Protein AF-A0A7S3Q042-F1 (afdb_monomer)

Sequence (335 aa):
GLPFLLYTTSRRGGSKNAAKKKKPKADNWFETLSVAQLKDLCKAAKVRRSGSKPMLCRQLLSDNYIRSFGHCNQNQIKHELKEKMLVQSGNKYTQVLRLVQNEKGTGQAKRAATETIIDDETGEEVQVLKKRKIIPKPETMYARIEKKIKSVSQYKYQTNYGSKQHAPDVFDMLKKLLNEFCIENKMLETDPMLAFRVAKAGFSALYYNWQFMERPGYAGDYAPFTLRRLEIVLKAVRHVLSQEDIEEMVAVLENVNVCMGDYCVNMSYPIVMQGNASWQYEGFDHKAEKINIIHSAIRVIMPSYDEKKRDTNPKRKHLNCDMRGLAAMNGIPYP

Mean predicted aligned error: 13.72 Å

Solvent-accessible surface area (backbone atoms only — not comparable to full-atom values): 19973 Å² total; per-residue (Å²): 132,87,84,86,84,81,83,79,79,80,79,80,81,76,80,76,78,75,75,77,76,78,75,79,79,71,92,35,54,63,76,76,51,54,66,67,58,47,34,50,45,22,54,30,66,74,46,81,68,73,75,55,67,71,51,44,47,51,60,45,54,70,36,72,75,58,34,53,61,35,73,54,56,69,65,61,54,39,49,55,25,52,76,70,48,30,49,66,70,77,53,68,64,62,41,51,45,34,55,39,8,56,74,62,72,27,86,82,45,60,64,40,64,62,40,78,42,70,37,90,88,76,70,45,81,42,79,40,75,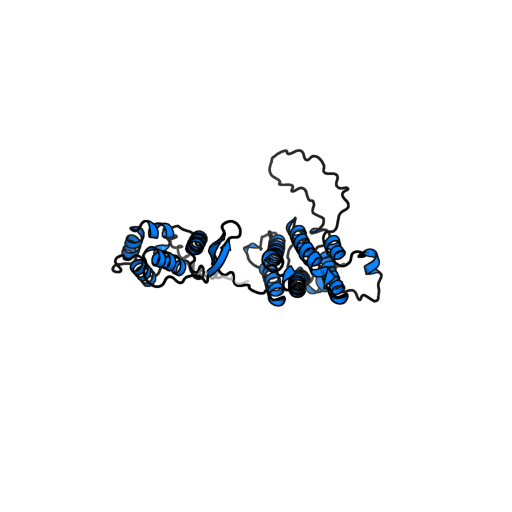56,73,78,83,73,79,81,49,36,68,59,40,20,53,52,48,39,53,51,38,64,44,43,81,39,68,89,24,54,46,102,85,50,58,57,65,52,42,30,54,42,29,48,48,51,35,50,48,48,41,53,55,28,57,74,62,44,23,54,78,76,40,30,68,58,32,48,47,31,51,50,28,40,51,44,24,49,47,82,42,44,90,51,45,86,51,57,45,64,20,48,70,32,47,61,56,26,45,55,54,47,35,55,54,42,57,66,31,45,89,76,55,49,74,65,58,46,52,53,50,43,52,43,49,51,47,38,47,64,72,37,43,72,50,33,74,64,62,83,62,79,81,80,71,91,63,101,66,95,70,86,76,80,82,74,76,82,79,63,75,82,73,54,62,64,57,55,41,41,32,61,69,37,72,85,70,46,72,80,66,56,78,71,39,84,85,61,71,70,84,63,73,44,66,64,56,59,26,58,76,66,72,46,89,74,135

pLDDT: mean 79.51, std 19.51, range [34.41, 98.0]

Foldseek 3Di:
DDDDDDDDDPPPPDPPPDDPPPDPDDPWPLLVDDLVLLLLLCQLLVHDSDDDSVVSVVRQCVDPVSVVLRPDDLVVLLVVCQVVQADSDDDSSLSSSLVSCVVSVHDDNHGADWDWDQDPVPRDTDTHHPDPLPQDALVNLLVVLLVLLLCCPPPQQDDPVGGDCSLLVSLQVLQVCLCVHVNPSVCLPVPLPRSLSNNLSNLLSCLVSLLSNGCLLPNECSNLSSLVSLLVSLLSNLVVDDPVSLVSSLLSLVSVPVSNDCRHQVPPDPPPPPDPDDDDDDDDDPPPDSPRSSVVSSCSNVVPDDPVVVVPDPVPPRPPPPVVVSCVVVVHDDD

Nearest PDB structures (foldseek):
  8e12-assembly1_C  TM=4.349E-01  e=6.797E+00  synthetic construct
  6gkf-assembly2_C  TM=2.582E-01  e=3.644E+00  Homo sapiens

Organism: NCBI:txid122233

Structure (mmCIF, N/CA/C/O backbone):
data_AF-A0A7S3Q042-F1
#
_entry.id   AF-A0A7S3Q042-F1
#
loop_
_atom_site.group_PDB
_atom_site.id
_atom_site.type_symbol
_atom_site.label_atom_id
_atom_site.label_alt_id
_atom_site.label_comp_id
_atom_site.label_asym_id
_atom_site.label_entity_id
_atom_site.label_seq_id
_atom_site.pdbx_PDB_ins_code
_atom_site.Cartn_x
_atom_site.Cartn_y
_atom_site.Cartn_z
_atom_site.occupancy
_atom_site.B_iso_or_equiv
_atom_site.auth_seq_id
_atom_site.auth_comp_id
_atom_site.auth_asym_id
_atom_site.auth_atom_id
_atom_site.pdbx_PDB_model_num
ATOM 1 N N . GLY A 1 1 ? 68.404 5.310 45.363 1.00 38.00 1 GLY A N 1
ATOM 2 C CA . GLY A 1 1 ? 67.777 4.173 44.662 1.00 38.00 1 GLY A CA 1
ATOM 3 C C . GLY A 1 1 ? 66.275 4.331 44.749 1.00 38.00 1 GLY A C 1
ATOM 4 O O . GLY A 1 1 ? 65.804 4.669 45.820 1.00 38.00 1 GLY A O 1
ATOM 5 N N . LEU A 1 2 ? 65.605 4.200 43.603 1.00 40.88 2 LEU A N 1
ATOM 6 C CA . LEU A 1 2 ? 64.209 4.523 43.247 1.00 40.88 2 LEU A CA 1
ATOM 7 C C . LEU A 1 2 ? 63.119 4.454 44.349 1.00 40.88 2 LEU A C 1
ATOM 9 O O . LEU A 1 2 ? 63.084 3.483 45.103 1.00 40.88 2 LEU A O 1
ATOM 13 N N . PRO A 1 3 ? 62.169 5.417 44.382 1.00 54.25 3 PRO A N 1
ATOM 14 C CA . PRO A 1 3 ? 61.017 5.383 45.276 1.00 54.25 3 PRO A CA 1
ATOM 15 C C . PRO A 1 3 ? 59.861 4.539 44.711 1.00 54.25 3 PRO A C 1
ATOM 17 O O . PRO A 1 3 ? 59.584 4.519 43.512 1.00 54.25 3 PRO A O 1
ATOM 20 N N . PHE A 1 4 ? 59.182 3.851 45.628 1.00 46.84 4 PHE A N 1
ATOM 21 C CA . PHE A 1 4 ? 58.026 2.980 45.422 1.00 46.84 4 PHE A CA 1
ATOM 22 C C . PHE A 1 4 ? 56.795 3.772 44.936 1.00 46.84 4 PHE A C 1
ATOM 24 O O . PHE A 1 4 ? 56.265 4.621 45.653 1.00 46.84 4 PHE A O 1
ATOM 31 N N . LEU A 1 5 ? 56.313 3.468 43.729 1.00 51.53 5 LEU A N 1
ATOM 32 C CA . LEU A 1 5 ? 55.065 3.990 43.162 1.00 51.53 5 LEU A CA 1
ATOM 33 C C . LEU A 1 5 ? 53.882 3.132 43.643 1.00 51.53 5 LEU A C 1
ATOM 35 O O . LEU A 1 5 ? 53.637 2.038 43.136 1.00 51.53 5 LEU A O 1
ATOM 39 N N . LEU A 1 6 ? 53.145 3.634 44.636 1.00 45.12 6 LEU A N 1
ATOM 40 C CA . LEU A 1 6 ? 51.887 3.048 45.102 1.00 45.12 6 LEU A CA 1
ATOM 41 C C . LEU A 1 6 ? 50.756 3.384 44.117 1.00 45.12 6 LEU A C 1
ATOM 43 O O . LEU A 1 6 ? 50.252 4.505 44.080 1.00 45.12 6 LEU A O 1
ATOM 47 N N . TYR A 1 7 ? 50.340 2.392 43.330 1.00 42.09 7 TYR A N 1
ATOM 48 C CA . TYR A 1 7 ? 49.131 2.452 42.510 1.00 42.09 7 TYR A CA 1
ATOM 49 C C . TYR A 1 7 ? 47.883 2.397 43.402 1.00 42.09 7 TYR A C 1
ATOM 51 O O . TYR A 1 7 ? 47.519 1.346 43.932 1.00 42.09 7 TYR A O 1
ATOM 59 N N . THR A 1 8 ? 47.185 3.523 43.539 1.00 44.28 8 THR A N 1
ATOM 60 C CA . THR A 1 8 ? 45.846 3.569 44.131 1.00 44.28 8 THR A CA 1
ATOM 61 C C . THR A 1 8 ? 44.816 3.169 43.072 1.00 44.28 8 THR A C 1
ATOM 63 O O . THR A 1 8 ? 44.522 3.893 42.122 1.00 44.28 8 THR A O 1
ATOM 66 N N . THR A 1 9 ? 44.251 1.969 43.205 1.00 45.00 9 THR A N 1
ATOM 67 C CA . THR A 1 9 ? 43.144 1.520 42.353 1.00 45.00 9 THR A CA 1
ATOM 68 C C . THR A 1 9 ? 41.843 2.173 42.823 1.00 45.00 9 THR A C 1
ATOM 70 O O . THR A 1 9 ? 41.191 1.744 43.774 1.00 45.00 9 THR A O 1
ATOM 73 N N . SER A 1 10 ? 41.462 3.255 42.144 1.00 46.91 10 SER A N 1
ATOM 74 C CA . SER A 1 10 ? 40.163 3.912 42.298 1.00 46.91 10 SER A CA 1
ATOM 75 C C . SER A 1 10 ? 39.031 2.942 41.926 1.00 46.91 10 SER A C 1
ATOM 77 O O . SER A 1 10 ? 38.783 2.650 40.753 1.00 46.91 10 SER A O 1
ATOM 79 N N . ARG A 1 11 ? 38.339 2.414 42.945 1.00 44.56 11 ARG A N 1
ATOM 80 C CA . ARG A 1 11 ? 37.092 1.650 42.803 1.00 44.56 11 ARG A CA 1
ATOM 81 C C . ARG A 1 11 ? 35.993 2.578 42.276 1.00 44.56 11 ARG A C 1
ATOM 83 O O . ARG A 1 11 ? 35.289 3.222 43.049 1.00 44.56 11 ARG A O 1
ATOM 90 N N . ARG A 1 12 ? 35.800 2.611 40.953 1.00 48.06 12 ARG A N 1
ATOM 91 C CA . ARG A 1 12 ? 34.576 3.145 40.337 1.00 48.06 12 ARG A CA 1
ATOM 92 C C . ARG A 1 12 ? 33.387 2.289 40.779 1.00 48.06 12 ARG A C 1
ATOM 94 O O . ARG A 1 12 ? 33.178 1.187 40.275 1.00 48.06 12 ARG A O 1
ATOM 101 N N . GLY A 1 13 ? 32.618 2.802 41.736 1.00 44.69 13 GLY A N 1
ATOM 102 C CA . GLY A 1 13 ? 31.323 2.260 42.129 1.00 44.69 13 GLY A CA 1
ATOM 103 C C . GLY A 1 13 ? 30.346 2.322 40.959 1.00 44.69 13 GLY A C 1
ATOM 104 O O . GLY A 1 13 ? 29.725 3.350 40.705 1.00 44.69 13 GLY A O 1
ATOM 105 N N . GLY A 1 14 ? 30.219 1.216 40.227 1.00 43.97 14 GLY A N 1
ATOM 106 C CA . GLY A 1 14 ? 29.163 1.028 39.244 1.00 43.97 14 GLY A CA 1
ATOM 107 C C . GLY A 1 14 ? 27.815 0.954 39.953 1.00 43.97 14 GLY A C 1
ATOM 108 O O . GLY A 1 14 ? 27.477 -0.074 40.540 1.00 43.97 14 GLY A O 1
ATOM 109 N N . SER A 1 15 ? 27.049 2.045 39.897 1.00 50.66 15 SER A N 1
ATOM 110 C CA . SER A 1 15 ? 25.627 2.055 40.242 1.00 50.66 15 SER A CA 1
ATOM 111 C C . SER A 1 15 ? 24.907 1.024 39.370 1.00 50.66 15 SER A C 1
ATOM 113 O O . SER A 1 15 ? 24.680 1.225 38.175 1.00 50.66 15 SER A O 1
ATOM 115 N N . LYS A 1 16 ? 24.597 -0.134 39.960 1.00 53.06 16 LYS A N 1
ATOM 116 C CA . LYS A 1 16 ? 23.738 -1.148 39.352 1.00 53.06 16 LYS A CA 1
ATOM 117 C C . LYS A 1 16 ? 22.324 -0.577 39.328 1.00 53.06 16 LYS A C 1
ATOM 119 O O . LYS A 1 16 ? 21.594 -0.681 40.310 1.00 53.06 16 LYS A O 1
ATOM 124 N N . ASN A 1 17 ? 21.939 0.024 38.204 1.00 56.59 17 ASN A N 1
ATOM 125 C CA . ASN A 1 17 ? 20.548 0.358 37.924 1.00 56.59 17 ASN A CA 1
ATOM 126 C C . ASN A 1 17 ? 19.717 -0.926 38.040 1.00 56.59 17 ASN A C 1
ATOM 128 O O . ASN A 1 17 ? 19.780 -1.797 37.172 1.00 56.59 17 ASN A O 1
ATOM 132 N N . ALA A 1 18 ? 18.974 -1.060 39.139 1.00 63.56 18 ALA A N 1
ATOM 133 C CA . ALA A 1 18 ? 18.063 -2.168 39.356 1.00 63.56 18 ALA A CA 1
ATOM 134 C C . ALA A 1 18 ? 17.069 -2.203 38.189 1.00 63.56 18 ALA A C 1
ATOM 136 O O . ALA A 1 18 ? 16.243 -1.300 38.028 1.00 63.56 18 ALA A O 1
ATOM 137 N N . ALA A 1 19 ? 17.183 -3.229 37.344 1.00 64.88 19 ALA A N 1
ATOM 138 C CA . ALA A 1 19 ? 16.274 -3.444 36.233 1.00 64.88 19 ALA A CA 1
ATOM 139 C C . ALA A 1 19 ? 14.846 -3.489 36.788 1.00 64.88 19 ALA A C 1
ATOM 141 O O . ALA A 1 19 ? 14.493 -4.392 37.550 1.00 64.88 19 ALA A O 1
ATOM 142 N N . LYS A 1 20 ? 14.027 -2.485 36.447 1.00 71.31 20 LYS A N 1
ATOM 143 C CA . LYS A 1 20 ? 12.618 -2.443 36.850 1.00 71.31 20 LYS A CA 1
ATOM 144 C C . LYS A 1 20 ? 11.968 -3.745 36.386 1.00 71.31 20 LYS A C 1
ATOM 146 O O . LYS A 1 20 ? 11.870 -3.985 35.182 1.00 71.31 20 LYS A O 1
ATOM 151 N N . LYS A 1 21 ? 11.546 -4.586 37.340 1.00 73.06 21 LYS A N 1
ATOM 152 C CA . LYS A 1 21 ? 10.812 -5.827 37.063 1.00 73.06 21 LYS A CA 1
ATOM 153 C C . LYS A 1 21 ? 9.648 -5.485 36.131 1.00 73.06 21 LYS A C 1
ATOM 155 O O . LYS A 1 21 ? 8.804 -4.653 36.475 1.00 73.06 21 LYS A O 1
ATOM 160 N N . LYS A 1 22 ? 9.637 -6.073 34.929 1.00 72.88 22 LYS A N 1
ATOM 161 C CA . LYS A 1 22 ? 8.534 -5.905 33.977 1.00 72.88 22 LYS A CA 1
ATOM 162 C C . LYS A 1 22 ? 7.260 -6.366 34.677 1.00 72.88 22 LYS A C 1
ATOM 164 O O . LYS A 1 22 ? 7.210 -7.486 35.178 1.00 72.88 22 LYS A O 1
ATOM 169 N N . LYS A 1 23 ? 6.258 -5.485 34.753 1.00 72.94 23 LYS A N 1
ATOM 170 C CA . LYS A 1 23 ? 4.949 -5.854 35.296 1.00 72.94 23 LYS A CA 1
ATOM 171 C C . LYS A 1 23 ? 4.400 -7.036 34.484 1.00 72.94 23 LYS A C 1
ATOM 173 O O . LYS A 1 23 ? 4.599 -7.043 33.264 1.00 72.94 23 LYS A O 1
ATOM 178 N N . PRO A 1 24 ? 3.743 -8.012 35.133 1.00 71.88 24 PRO A N 1
ATOM 179 C CA . PRO A 1 24 ? 3.092 -9.103 34.424 1.00 71.88 24 PRO A CA 1
ATOM 180 C C . PRO A 1 24 ? 2.133 -8.532 33.376 1.00 71.88 24 PRO A C 1
ATOM 182 O O . PRO A 1 24 ? 1.523 -7.475 33.571 1.00 71.88 24 PRO A O 1
ATOM 185 N N . LYS A 1 25 ? 2.071 -9.198 32.222 1.00 73.12 25 LYS A N 1
ATOM 186 C CA . LYS A 1 25 ? 1.154 -8.830 31.146 1.00 73.12 25 LYS A CA 1
ATOM 187 C C . LYS A 1 25 ? -0.262 -9.051 31.675 1.00 73.12 25 LYS A C 1
ATOM 189 O O . LYS A 1 25 ? -0.526 -10.109 32.224 1.00 73.12 25 LYS A O 1
ATOM 194 N N . ALA A 1 26 ? -1.128 -8.050 31.552 1.00 74.81 26 ALA A N 1
ATOM 195 C CA . ALA A 1 26 ? -2.515 -8.188 31.977 1.00 74.81 26 ALA A CA 1
ATOM 196 C C . ALA A 1 26 ? -3.176 -9.365 31.243 1.00 74.81 26 ALA A C 1
ATOM 198 O O . ALA A 1 26 ? -3.069 -9.449 30.015 1.00 74.81 26 ALA A O 1
ATOM 199 N N . ASP A 1 27 ? -3.877 -10.225 31.982 1.00 81.31 27 ASP A N 1
ATOM 200 C CA . ASP A 1 27 ? -4.569 -11.401 31.432 1.00 81.31 27 ASP A CA 1
ATOM 201 C C . ASP A 1 27 ? -5.760 -11.005 30.546 1.00 81.31 27 ASP A C 1
ATOM 203 O O . ASP A 1 27 ? -6.219 -11.765 29.691 1.00 81.31 27 ASP A O 1
ATOM 207 N N . ASN A 1 28 ? -6.245 -9.775 30.717 1.00 89.50 28 ASN A N 1
ATOM 208 C CA . ASN A 1 28 ? -7.403 -9.237 30.029 1.00 89.50 28 ASN A CA 1
ATOM 209 C C . ASN A 1 28 ? -7.171 -7.780 29.610 1.00 89.50 28 ASN A C 1
ATOM 211 O O . ASN A 1 28 ? -6.701 -6.941 30.383 1.00 89.50 28 ASN A O 1
ATOM 215 N N . TRP A 1 29 ? -7.567 -7.447 28.380 1.00 94.19 29 TRP A N 1
ATOM 216 C CA . TRP A 1 29 ? -7.401 -6.105 27.831 1.00 94.19 29 TRP A CA 1
ATOM 217 C C . TRP A 1 29 ? -8.109 -5.011 28.651 1.00 94.19 29 TRP A C 1
ATOM 219 O O . TRP A 1 29 ? -7.576 -3.902 28.736 1.00 94.19 29 TRP A O 1
ATOM 229 N N . PHE A 1 30 ? -9.240 -5.292 29.313 1.00 95.50 30 PHE A N 1
ATOM 230 C CA . PHE A 1 30 ? -9.929 -4.281 30.133 1.00 95.50 30 PHE A CA 1
ATOM 231 C C . PHE A 1 30 ? -9.052 -3.728 31.269 1.00 95.50 30 PHE A C 1
ATOM 233 O O . PHE A 1 30 ? -9.168 -2.557 31.628 1.00 95.50 30 PHE A O 1
ATOM 240 N N . GLU A 1 31 ? -8.103 -4.507 31.791 1.00 94.81 31 GLU A N 1
ATOM 241 C CA . GLU A 1 31 ? -7.191 -4.045 32.844 1.00 94.81 31 GLU A CA 1
ATOM 242 C C . GLU A 1 31 ? -6.205 -2.977 32.360 1.00 94.81 31 GLU A C 1
ATOM 244 O O . GLU A 1 31 ? -5.664 -2.214 33.165 1.00 94.81 31 GLU A O 1
ATOM 249 N N . THR A 1 32 ? -6.005 -2.873 31.045 1.00 94.19 32 THR A N 1
ATOM 250 C CA . THR A 1 32 ? -5.153 -1.848 30.429 1.00 94.19 32 THR A CA 1
ATOM 251 C C . THR A 1 32 ? -5.855 -0.494 30.295 1.00 94.19 32 THR A C 1
ATOM 253 O O . THR A 1 32 ? -5.187 0.521 30.111 1.00 94.19 32 THR A O 1
ATOM 256 N N . LEU A 1 33 ? -7.185 -0.450 30.433 1.00 96.25 33 LEU A N 1
ATOM 257 C CA . LEU A 1 33 ? -7.982 0.766 30.272 1.00 96.25 33 LEU A CA 1
ATOM 258 C C . LEU A 1 33 ? -7.907 1.689 31.494 1.00 96.25 33 LEU A C 1
ATOM 260 O O . LEU A 1 33 ? -7.636 1.261 32.622 1.00 96.25 33 LEU A O 1
ATOM 264 N N . SER A 1 34 ? -8.174 2.978 31.282 1.00 97.19 34 SER A N 1
ATOM 265 C CA . SER A 1 34 ? -8.360 3.933 32.377 1.00 97.19 34 SER A CA 1
ATOM 266 C C . SER A 1 34 ? -9.715 3.725 33.070 1.00 97.19 34 SER A C 1
ATOM 268 O O . SER A 1 34 ? -10.646 3.155 32.502 1.00 97.19 34 SER A O 1
ATOM 270 N N . VAL A 1 35 ? -9.860 4.213 34.307 1.00 97.50 35 VAL A N 1
ATOM 271 C CA . VAL A 1 35 ? -11.140 4.129 35.042 1.00 97.50 35 VAL A CA 1
ATOM 272 C C . VAL A 1 35 ? -12.262 4.865 3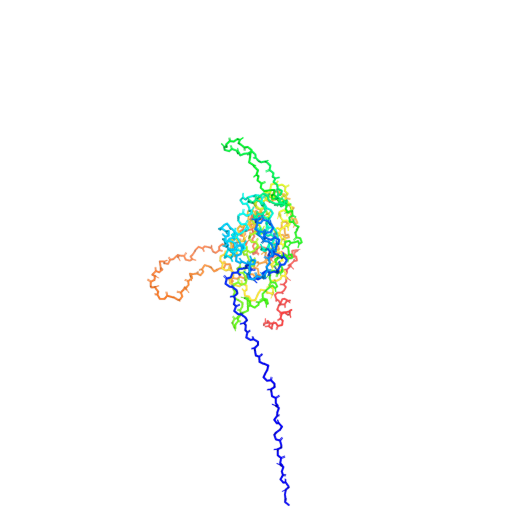4.300 1.00 97.50 35 VAL A C 1
ATOM 274 O O . VAL A 1 35 ? -13.393 4.389 34.290 1.00 97.50 35 VAL A O 1
ATOM 277 N N . ALA A 1 36 ? -11.953 5.989 33.645 1.00 97.56 36 ALA A N 1
ATOM 278 C CA . ALA A 1 36 ? -12.916 6.727 32.829 1.00 97.56 36 ALA A CA 1
ATOM 279 C C . ALA A 1 36 ? -13.424 5.877 31.650 1.00 97.56 36 ALA A C 1
ATOM 281 O O . ALA A 1 36 ? -14.628 5.700 31.500 1.00 97.56 36 ALA A O 1
ATOM 282 N N . GLN A 1 37 ? -12.510 5.251 30.900 1.00 97.69 37 GLN A N 1
ATOM 283 C CA . GLN A 1 37 ? -12.851 4.355 29.787 1.00 97.69 37 GLN A CA 1
ATOM 284 C C . GLN A 1 37 ? -13.693 3.154 30.236 1.00 97.69 37 GLN A C 1
ATOM 286 O O . GLN A 1 37 ? -14.639 2.763 29.556 1.00 97.69 37 GLN A O 1
ATOM 291 N N . LEU A 1 38 ? -13.377 2.572 31.397 1.00 98.00 38 LEU A N 1
ATOM 292 C CA . LEU A 1 38 ? -14.169 1.480 31.965 1.00 98.00 38 LEU A CA 1
ATOM 293 C C . LEU A 1 38 ? -15.585 1.937 32.325 1.00 98.00 38 LEU A C 1
ATOM 295 O O . LEU A 1 38 ? -16.542 1.240 32.009 1.00 98.00 38 LEU A O 1
ATOM 299 N N . LYS A 1 39 ? -15.743 3.119 32.932 1.00 97.88 39 LYS A N 1
ATOM 300 C CA . LYS A 1 39 ? -17.066 3.681 33.252 1.00 97.88 39 LYS A CA 1
ATOM 301 C C . LYS A 1 39 ? -17.893 3.978 32.001 1.00 97.88 39 LYS A C 1
ATOM 303 O O . LYS A 1 39 ? -19.106 3.765 32.029 1.00 97.88 39 LYS A O 1
ATOM 308 N N . ASP A 1 40 ? -17.259 4.441 30.929 1.00 97.12 40 ASP A N 1
ATOM 309 C CA . ASP A 1 40 ? -17.911 4.684 29.640 1.00 97.12 40 ASP A CA 1
ATOM 310 C C . ASP A 1 40 ? -18.387 3.380 28.992 1.00 97.12 40 ASP A C 1
ATOM 312 O O . ASP A 1 40 ? -19.530 3.299 28.541 1.00 97.12 40 ASP A O 1
ATOM 316 N N . LEU A 1 41 ? -17.558 2.331 29.017 1.00 96.69 41 LEU A N 1
ATOM 317 C CA . LEU A 1 41 ? -17.967 0.997 28.574 1.00 96.69 41 LEU A CA 1
ATOM 318 C C . LEU A 1 41 ? -19.096 0.447 29.441 1.00 96.69 41 LEU A C 1
ATOM 320 O O . LEU A 1 41 ? -20.077 -0.042 28.893 1.00 96.69 41 LEU A O 1
ATOM 324 N N . CYS A 1 42 ? -19.017 0.595 30.767 1.00 96.94 42 CYS A N 1
ATOM 325 C CA . CYS A 1 42 ? -20.099 0.192 31.661 1.00 96.94 42 CYS A CA 1
ATOM 326 C C . CYS A 1 42 ? -21.406 0.930 31.325 1.00 96.94 42 CYS A C 1
ATOM 328 O O . CYS A 1 42 ? -22.476 0.327 31.308 1.00 96.94 42 CYS A O 1
ATOM 330 N N . LYS A 1 43 ? -21.321 2.230 31.002 1.00 96.88 43 LYS A N 1
ATOM 331 C CA . LYS A 1 43 ? -22.467 3.038 30.559 1.00 96.88 43 LYS A CA 1
ATOM 332 C C . LYS A 1 43 ? -23.080 2.480 29.276 1.00 96.88 43 LYS A C 1
ATOM 334 O O . LYS A 1 43 ? -24.292 2.300 29.223 1.00 96.88 43 LYS A O 1
ATOM 339 N N . ALA A 1 44 ? -22.257 2.213 28.264 1.00 95.94 44 ALA A N 1
ATOM 340 C CA . ALA A 1 44 ? -22.716 1.670 26.987 1.00 95.94 44 ALA A CA 1
ATOM 341 C C . ALA A 1 44 ? -23.315 0.261 27.143 1.00 95.94 44 ALA A C 1
ATOM 343 O O . ALA A 1 44 ? -24.319 -0.075 26.521 1.00 95.94 44 ALA A O 1
ATOM 344 N N . ALA A 1 45 ? -22.739 -0.535 28.041 1.00 95.56 45 ALA A N 1
ATOM 345 C CA . ALA A 1 45 ? -23.178 -1.878 28.391 1.00 95.56 45 ALA A CA 1
ATOM 346 C C . ALA A 1 45 ? -24.472 -1.929 29.218 1.00 95.56 45 ALA A C 1
ATOM 348 O O . ALA A 1 45 ? -24.996 -3.015 29.448 1.00 95.56 45 ALA A O 1
ATOM 349 N N . LYS A 1 46 ? -24.967 -0.777 29.696 1.00 95.69 46 LYS A N 1
ATOM 350 C CA . LYS A 1 46 ? -26.053 -0.672 30.686 1.00 95.69 46 LYS A CA 1
ATOM 351 C C . LYS A 1 46 ? -25.755 -1.421 32.000 1.00 95.69 46 LYS A C 1
ATOM 353 O O . LYS A 1 46 ? -26.675 -1.882 32.667 1.00 95.69 46 LYS A O 1
ATOM 358 N N . VAL A 1 47 ? -24.485 -1.500 32.411 1.00 95.06 47 VAL A N 1
ATOM 359 C CA . VAL A 1 47 ? -24.080 -2.042 33.723 1.00 95.06 47 VAL A CA 1
ATOM 360 C C . VAL A 1 47 ? -23.712 -0.924 34.702 1.00 95.06 47 VAL A C 1
ATOM 362 O O . VAL A 1 47 ? -23.517 0.241 34.337 1.00 95.06 47 VAL A O 1
ATOM 365 N N . ARG A 1 48 ? -23.621 -1.268 35.991 1.00 95.31 48 ARG A N 1
ATOM 366 C CA . ARG A 1 48 ? -23.293 -0.321 37.065 1.00 95.31 48 ARG A CA 1
ATOM 367 C C . ARG A 1 48 ? -21.928 0.352 36.810 1.00 95.31 48 ARG A C 1
ATOM 369 O O . ARG A 1 48 ? -20.980 -0.288 36.378 1.00 95.31 48 ARG A O 1
ATOM 376 N N . ARG A 1 49 ? -21.826 1.662 37.081 1.00 95.81 49 ARG A N 1
ATOM 377 C CA . ARG A 1 49 ? -20.633 2.504 36.788 1.00 95.81 49 ARG A CA 1
ATOM 378 C C . ARG A 1 49 ? -19.828 2.912 38.029 1.00 95.81 49 ARG A C 1
ATOM 380 O O . ARG A 1 49 ? -18.987 3.810 37.969 1.00 95.81 49 ARG A O 1
ATOM 387 N N . SER A 1 50 ? -20.130 2.313 39.175 1.00 95.06 50 SER A N 1
ATOM 388 C CA . SER A 1 50 ? -19.523 2.642 40.467 1.00 95.06 50 SER A CA 1
ATOM 389 C C . SER A 1 50 ? -18.633 1.505 40.948 1.00 95.06 50 SER A C 1
ATOM 391 O O . SER A 1 50 ? -19.002 0.341 40.794 1.00 95.06 50 SER A O 1
ATOM 393 N N . GLY A 1 51 ? -17.533 1.847 41.613 1.00 95.81 51 GLY A N 1
ATOM 394 C CA . GLY A 1 51 ? -16.618 0.883 42.214 1.00 95.81 51 GLY A CA 1
ATOM 395 C C . GLY A 1 51 ? -15.161 1.172 41.876 1.00 95.81 51 GLY A C 1
ATOM 396 O O . GLY A 1 51 ? -14.841 2.105 41.133 1.00 95.81 51 GLY A O 1
ATOM 397 N N . SER A 1 52 ? -14.281 0.349 42.437 1.00 97.56 52 SER A N 1
ATOM 398 C CA . SER A 1 52 ? -12.859 0.333 42.102 1.00 97.56 52 SER A CA 1
ATOM 399 C C . SER A 1 52 ? -12.628 -0.220 40.688 1.00 97.56 52 SER A C 1
ATOM 401 O O . SER A 1 52 ? -13.494 -0.875 40.105 1.00 97.56 52 SER A O 1
ATOM 403 N N . LYS A 1 53 ? -11.436 0.007 40.122 1.00 96.75 53 LYS A N 1
ATOM 404 C CA . LYS A 1 53 ? -11.069 -0.509 38.791 1.00 96.75 53 LYS A CA 1
ATOM 405 C C . LYS A 1 53 ? -11.298 -2.029 38.644 1.00 96.75 53 LYS A C 1
ATOM 407 O O . LYS A 1 53 ? -11.933 -2.413 37.664 1.00 96.75 53 LYS A O 1
ATOM 412 N N . PRO A 1 54 ? -10.880 -2.891 39.597 1.00 96.38 54 PRO A N 1
ATOM 413 C CA . PRO A 1 54 ? -11.151 -4.329 39.511 1.00 96.38 54 PRO A CA 1
ATOM 414 C C . PRO A 1 54 ? -12.646 -4.664 39.491 1.00 96.38 54 PRO A C 1
ATOM 416 O O . PRO A 1 54 ? -13.062 -5.578 38.784 1.00 96.38 54 PRO A O 1
ATOM 419 N N . MET A 1 55 ? -13.465 -3.909 40.230 1.00 97.44 55 MET A N 1
ATOM 420 C CA . MET A 1 55 ? -14.916 -4.099 40.266 1.00 97.44 55 MET A CA 1
ATOM 421 C C . MET A 1 55 ? -15.564 -3.756 38.918 1.00 97.44 55 MET A C 1
ATOM 423 O O . MET A 1 55 ? -16.389 -4.529 38.441 1.00 97.44 55 MET A O 1
ATOM 427 N N . LEU A 1 56 ? -15.137 -2.666 38.267 1.00 97.62 56 LEU A N 1
ATOM 428 C CA . LEU A 1 56 ? -15.592 -2.315 36.914 1.00 97.62 56 LEU A CA 1
ATOM 429 C C . LEU A 1 56 ? -15.195 -3.388 35.886 1.00 97.62 56 LEU A C 1
ATOM 431 O O . LEU A 1 56 ? -16.018 -3.784 35.066 1.00 97.62 56 LEU A O 1
ATOM 435 N N . CYS A 1 57 ? -13.964 -3.912 35.951 1.00 96.25 57 CYS A N 1
ATOM 436 C CA . CYS A 1 57 ? -13.538 -5.010 35.077 1.00 96.25 57 CYS A CA 1
ATOM 437 C C . CYS A 1 57 ? -14.402 -6.264 35.275 1.00 96.25 57 CYS A C 1
ATOM 439 O O . CYS A 1 57 ? -14.857 -6.841 34.293 1.00 96.25 57 CYS A O 1
ATOM 441 N N . ARG A 1 58 ? -14.675 -6.667 36.527 1.00 95.56 58 ARG A N 1
ATOM 442 C CA . ARG A 1 58 ? -15.557 -7.813 36.822 1.00 95.56 58 ARG A CA 1
ATOM 443 C C . ARG A 1 58 ? -16.975 -7.604 36.284 1.00 95.56 58 ARG A C 1
ATOM 445 O O . ARG A 1 58 ? -17.534 -8.532 35.718 1.00 95.56 58 ARG A O 1
ATOM 452 N N . GLN A 1 59 ? -17.525 -6.395 36.413 1.00 95.62 59 GLN A N 1
ATOM 453 C CA . GLN A 1 59 ? -18.851 -6.044 35.883 1.00 95.62 59 GLN A CA 1
ATOM 454 C C . GLN A 1 59 ? -18.920 -6.098 34.350 1.00 95.62 59 GLN A C 1
ATOM 456 O O . GLN A 1 59 ? -19.941 -6.483 33.794 1.00 95.62 59 GLN A O 1
ATOM 461 N N . LEU A 1 60 ? -17.849 -5.722 33.647 1.00 95.31 60 LEU A N 1
ATOM 462 C CA . LEU A 1 60 ? -17.789 -5.869 32.189 1.00 95.31 60 LEU A CA 1
ATOM 463 C C . LEU A 1 60 ? -17.635 -7.336 31.774 1.00 95.31 60 LEU A C 1
ATOM 465 O O . LEU A 1 60 ? -18.228 -7.759 30.789 1.00 95.31 60 LEU A O 1
ATOM 469 N N . LEU A 1 61 ? -16.870 -8.118 32.539 1.00 94.69 61 LEU A N 1
ATOM 470 C CA . LEU A 1 61 ? -16.658 -9.544 32.282 1.00 94.69 61 LEU A CA 1
ATOM 471 C C . LEU A 1 61 ? -17.872 -10.424 32.620 1.00 94.69 61 LEU A C 1
ATOM 473 O O . LEU A 1 61 ? -17.900 -11.573 32.186 1.00 94.69 61 LEU A O 1
ATOM 477 N N . SER A 1 62 ? -18.857 -9.922 33.372 1.00 93.75 62 SER A N 1
ATOM 478 C CA . SER A 1 62 ? -20.106 -10.654 33.624 1.00 93.75 62 SER A CA 1
ATOM 479 C C . SER A 1 62 ? -21.074 -10.637 32.437 1.00 93.75 62 SER A C 1
ATOM 481 O O . SER A 1 62 ? -21.976 -11.465 32.391 1.00 93.75 62 SER A O 1
ATOM 483 N N . ASP A 1 63 ? -20.907 -9.719 31.479 1.00 93.50 63 ASP A N 1
ATOM 484 C CA . ASP A 1 63 ? -21.678 -9.720 30.233 1.00 93.50 63 ASP A CA 1
ATOM 485 C C . ASP A 1 63 ? -20.954 -10.583 29.183 1.00 93.50 63 ASP A C 1
ATOM 487 O O . ASP A 1 63 ? -19.809 -10.305 28.824 1.00 93.50 63 ASP A O 1
ATOM 491 N N . ASN A 1 64 ? -21.617 -11.637 28.692 1.00 92.81 64 ASN A N 1
ATOM 492 C CA . ASN A 1 64 ? -21.029 -12.605 27.757 1.00 92.81 64 ASN A CA 1
ATOM 493 C C . ASN A 1 64 ? -20.547 -11.965 26.449 1.00 92.81 64 ASN A C 1
ATOM 495 O O . ASN A 1 64 ? -19.479 -12.323 25.948 1.00 92.81 64 ASN A O 1
ATOM 499 N N . TYR A 1 65 ? -21.303 -11.002 25.915 1.00 92.19 65 TYR A N 1
ATOM 500 C CA . TYR A 1 65 ? -20.940 -10.314 24.680 1.00 92.19 65 TYR A CA 1
ATOM 501 C C . TYR A 1 65 ? -19.690 -9.463 24.899 1.00 92.19 65 TYR A C 1
ATOM 503 O O . TYR A 1 65 ? -18.727 -9.554 24.143 1.00 92.19 65 TYR A O 1
ATOM 511 N N . ILE A 1 66 ? -19.645 -8.700 25.992 1.00 93.25 66 ILE A N 1
ATOM 512 C CA . ILE A 1 66 ? -18.510 -7.819 26.298 1.00 93.25 66 ILE A CA 1
ATOM 513 C C . ILE A 1 66 ? -17.257 -8.611 26.664 1.00 93.25 66 ILE A C 1
ATOM 515 O O . ILE A 1 66 ? -16.149 -8.240 26.266 1.00 93.25 66 ILE A O 1
ATOM 519 N N . ARG A 1 67 ? -17.425 -9.716 27.396 1.00 93.75 67 ARG A N 1
ATOM 520 C CA . ARG A 1 67 ? -16.340 -10.610 27.804 1.00 93.75 67 ARG A CA 1
ATOM 521 C C . ARG A 1 67 ? -15.513 -11.089 26.613 1.00 93.75 67 ARG A C 1
ATOM 523 O O . ARG A 1 67 ? -14.290 -11.168 26.739 1.00 93.75 67 ARG A O 1
ATOM 530 N N . SER A 1 68 ? -16.144 -11.338 25.464 1.00 92.75 68 SER A N 1
ATOM 531 C CA . SER A 1 68 ? -15.452 -11.765 24.241 1.00 92.75 68 SER A CA 1
ATOM 532 C C . SER A 1 68 ? -14.325 -10.792 23.837 1.00 92.75 68 SER A C 1
ATOM 534 O O . SER A 1 68 ? -13.197 -11.206 23.557 1.00 92.75 68 SER A O 1
ATOM 536 N N . PHE A 1 69 ? -14.551 -9.478 23.949 1.00 93.56 69 PHE A N 1
ATOM 537 C CA . PHE A 1 69 ? -13.585 -8.445 23.554 1.00 93.56 69 PHE A CA 1
ATOM 538 C C . PHE A 1 69 ? -12.351 -8.341 24.461 1.00 93.56 69 PHE A C 1
ATOM 540 O O . PHE A 1 69 ? -11.331 -7.755 24.060 1.00 93.56 69 PHE A O 1
ATOM 547 N N . GLY A 1 70 ? -12.420 -8.913 25.668 1.00 90.31 70 GLY A N 1
ATOM 548 C CA . GLY A 1 70 ? -11.304 -8.963 26.614 1.00 90.31 70 GLY A CA 1
ATOM 549 C C . GLY A 1 70 ? -10.080 -9.677 26.036 1.00 90.31 70 GLY A C 1
ATOM 550 O O . GLY A 1 70 ? -8.947 -9.242 26.266 1.00 90.31 70 GLY A O 1
ATOM 551 N N . HIS A 1 71 ? -10.320 -10.689 25.195 1.00 89.12 71 HIS A N 1
ATOM 552 C CA . HIS A 1 71 ? -9.284 -11.528 24.586 1.00 89.12 71 HIS A CA 1
ATOM 553 C C . HIS A 1 71 ? -9.164 -11.359 23.062 1.00 89.12 71 HIS A C 1
ATOM 555 O O . HIS A 1 71 ? -8.138 -11.734 22.496 1.00 89.12 71 HIS A O 1
ATOM 561 N N . CYS A 1 72 ? -10.141 -10.734 22.392 1.00 89.25 72 CYS A N 1
ATOM 562 C CA . CYS A 1 72 ? -10.069 -10.499 20.947 1.00 89.25 72 CYS A CA 1
ATOM 563 C C . CYS A 1 72 ? -8.896 -9.592 20.544 1.00 89.25 72 CYS A C 1
ATOM 565 O O . CYS A 1 72 ? -8.583 -8.585 21.197 1.00 89.25 72 CYS A O 1
ATOM 567 N N . ASN A 1 73 ? -8.274 -9.903 19.408 1.00 90.69 73 ASN A N 1
ATOM 568 C CA . ASN A 1 73 ? -7.295 -9.021 18.784 1.00 90.69 73 ASN A CA 1
ATOM 569 C C . ASN A 1 73 ? -7.995 -7.868 18.031 1.00 90.69 73 ASN A C 1
ATOM 571 O O . ASN A 1 73 ? -9.204 -7.878 17.797 1.00 90.69 73 ASN A O 1
ATOM 575 N N . GLN A 1 74 ? -7.239 -6.833 17.653 1.00 90.75 74 GLN A N 1
ATOM 576 C CA . GLN A 1 74 ? -7.824 -5.657 16.999 1.00 90.75 74 GLN A CA 1
ATOM 577 C C . GLN A 1 74 ? -8.388 -5.963 15.595 1.00 90.75 74 GLN A C 1
ATOM 579 O O . GLN A 1 74 ? -9.287 -5.263 15.137 1.00 90.75 74 GLN A O 1
ATOM 584 N N . ASN A 1 75 ? -7.885 -6.992 14.909 1.00 89.88 75 ASN A N 1
ATOM 585 C CA . ASN A 1 75 ? -8.346 -7.354 13.567 1.00 89.88 75 ASN A CA 1
ATOM 586 C C . ASN A 1 75 ? -9.733 -8.009 13.607 1.00 89.88 75 ASN A C 1
ATOM 588 O O . ASN A 1 75 ? -10.577 -7.652 12.793 1.00 89.88 75 ASN A O 1
ATOM 592 N N . GLN A 1 76 ? -9.993 -8.874 14.592 1.00 92.94 76 GLN A N 1
ATOM 593 C CA . GLN A 1 76 ? -11.318 -9.458 14.840 1.00 92.94 76 GLN A CA 1
ATOM 594 C C . GLN A 1 76 ? -12.360 -8.366 15.106 1.00 92.94 76 GLN A C 1
ATOM 596 O O . GLN A 1 76 ? -13.421 -8.350 14.497 1.00 92.94 76 GLN A O 1
ATOM 601 N N . ILE A 1 77 ? -12.009 -7.372 15.925 1.00 95.25 77 ILE A N 1
ATOM 602 C CA . ILE A 1 77 ? -12.895 -6.234 16.213 1.00 95.25 77 ILE A CA 1
ATOM 603 C C . ILE A 1 77 ? -13.170 -5.398 14.954 1.00 95.25 77 ILE A C 1
ATOM 605 O O . ILE A 1 77 ? -14.288 -4.934 14.743 1.00 95.25 77 ILE A O 1
ATOM 609 N N . LYS A 1 78 ? -12.160 -5.183 14.100 1.00 94.06 78 LYS A N 1
ATOM 610 C CA . LYS A 1 78 ? -12.352 -4.483 12.818 1.00 94.06 78 LYS A CA 1
ATOM 611 C C . LYS A 1 78 ? -13.265 -5.259 11.870 1.00 94.06 78 LYS A C 1
ATOM 613 O O . LYS A 1 78 ? -14.037 -4.622 11.158 1.00 94.06 78 LYS A O 1
ATOM 618 N N . HIS A 1 79 ? -13.178 -6.588 11.872 1.00 91.06 79 HIS A N 1
ATOM 619 C CA . HIS A 1 79 ? -14.061 -7.454 11.096 1.00 91.06 79 HIS A CA 1
ATOM 620 C C . HIS A 1 79 ? -15.517 -7.289 11.535 1.00 91.06 79 HIS A C 1
ATOM 622 O O . HIS A 1 79 ? -16.358 -6.927 10.722 1.00 91.06 79 HIS A O 1
ATOM 628 N N . GLU A 1 80 ? -15.789 -7.406 12.832 1.00 94.25 80 GLU A N 1
ATOM 629 C CA . GLU A 1 80 ? -17.148 -7.271 13.368 1.00 94.25 80 GLU A CA 1
ATOM 630 C C . GLU A 1 80 ? -17.724 -5.858 13.162 1.00 94.25 80 GLU A C 1
ATOM 632 O O . GLU A 1 80 ? -18.895 -5.679 12.825 1.00 94.25 80 GLU A O 1
ATOM 637 N N . LEU A 1 81 ? -16.887 -4.817 13.281 1.00 93.19 81 LEU A N 1
ATOM 638 C CA . LEU A 1 81 ? -17.281 -3.450 12.923 1.00 93.19 81 LEU A CA 1
ATOM 639 C C . LEU A 1 81 ? -17.647 -3.329 11.440 1.00 93.19 81 LEU A C 1
ATOM 641 O O . LEU A 1 81 ? -18.566 -2.583 11.111 1.00 93.19 81 LEU A O 1
ATOM 645 N N . LYS A 1 82 ? -16.933 -4.026 10.549 1.00 89.50 82 LYS A N 1
ATOM 646 C CA . LYS A 1 82 ? -17.230 -4.045 9.112 1.00 89.50 82 LYS A CA 1
ATOM 647 C C . LYS A 1 82 ? -18.583 -4.705 8.849 1.00 89.50 82 LYS A C 1
ATOM 649 O O . LYS A 1 82 ? -19.380 -4.118 8.129 1.00 89.50 82 LYS A O 1
ATOM 654 N N . GLU A 1 83 ? -18.843 -5.857 9.464 1.00 90.69 83 GLU A N 1
ATOM 655 C CA . GLU A 1 83 ? -20.110 -6.594 9.337 1.00 90.69 83 GLU A CA 1
ATOM 656 C C . GLU A 1 83 ? -21.300 -5.765 9.828 1.00 90.69 83 GLU A C 1
ATOM 658 O O . GLU A 1 83 ? -22.329 -5.700 9.166 1.00 90.69 83 GLU A O 1
ATOM 663 N N . LYS A 1 84 ? -21.142 -5.039 10.941 1.00 90.50 84 LYS A N 1
ATOM 664 C CA . LYS A 1 84 ? -22.188 -4.154 11.483 1.00 90.50 84 LYS A CA 1
ATOM 665 C C . LYS A 1 84 ? -22.246 -2.768 10.806 1.00 90.50 84 LYS A C 1
ATOM 667 O O . LYS A 1 84 ? -22.968 -1.889 11.283 1.00 90.50 84 LYS A O 1
ATOM 672 N N . MET A 1 85 ? -21.492 -2.533 9.723 1.00 87.31 85 MET A N 1
ATOM 673 C CA . MET A 1 85 ? -21.411 -1.248 8.997 1.00 87.31 85 MET A CA 1
ATOM 674 C C . MET A 1 85 ? -21.040 -0.047 9.893 1.00 87.31 85 MET A C 1
ATOM 676 O O . MET A 1 85 ? -21.564 1.067 9.781 1.00 87.31 85 MET A O 1
ATOM 680 N N . LEU A 1 86 ? -20.117 -0.266 10.826 1.00 90.94 86 LEU A N 1
ATOM 681 C CA . LEU A 1 86 ? -19.617 0.725 11.775 1.00 90.94 86 LEU A CA 1
ATOM 682 C C . LEU A 1 86 ? -18.218 1.218 11.385 1.00 90.94 86 LEU A C 1
ATOM 684 O O . LEU A 1 86 ? -17.437 0.549 10.706 1.00 90.94 86 LEU A O 1
ATOM 688 N N . VAL A 1 87 ? -17.861 2.420 11.844 1.00 90.31 87 VAL A N 1
ATOM 689 C CA . VAL A 1 87 ? -16.533 2.993 11.579 1.00 90.31 87 VAL A CA 1
ATOM 690 C C . VAL A 1 87 ? -15.429 2.150 12.235 1.00 90.31 87 VAL A C 1
ATOM 692 O O . VAL A 1 87 ? -15.395 2.006 13.457 1.00 90.31 8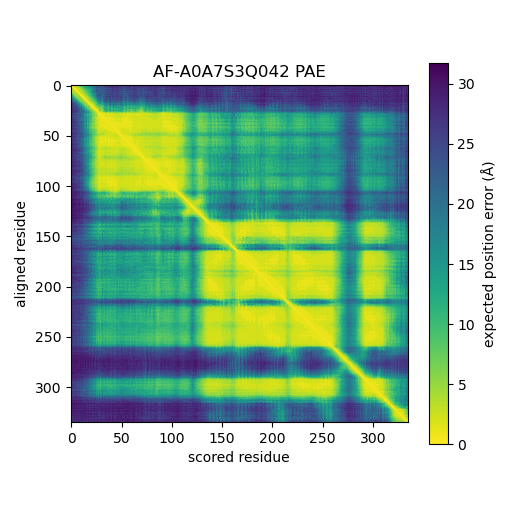7 VAL A O 1
ATOM 695 N N . GLN A 1 88 ? -14.464 1.681 11.433 1.00 92.62 88 GLN A N 1
ATOM 696 C CA . GLN A 1 88 ? -13.326 0.855 11.876 1.00 92.62 88 GLN A CA 1
ATOM 697 C C . GLN A 1 88 ? -12.122 1.650 12.427 1.00 92.62 88 GLN A C 1
ATOM 699 O O . GLN A 1 88 ? -11.174 1.056 12.939 1.00 92.62 88 GLN A O 1
ATOM 704 N N . SER A 1 89 ? -12.103 2.983 12.315 1.00 88.62 89 SER A N 1
ATOM 705 C CA . SER A 1 89 ? -10.956 3.811 12.728 1.00 88.62 89 SER A CA 1
ATOM 706 C C . SER A 1 89 ? -10.866 4.015 14.247 1.00 88.62 89 SER A C 1
ATOM 708 O O . SER A 1 89 ? -11.865 3.942 14.959 1.00 88.62 89 SER A O 1
ATOM 710 N N . GLY A 1 90 ? -9.670 4.325 14.750 1.00 91.44 90 GLY A N 1
ATOM 711 C CA . GLY A 1 90 ? -9.423 4.584 16.172 1.00 91.44 90 GLY A CA 1
ATOM 712 C C . GLY A 1 90 ? -8.720 3.434 16.894 1.00 91.44 90 GLY A C 1
ATOM 713 O O . GLY A 1 90 ? -8.334 2.428 16.296 1.00 91.44 90 GLY A O 1
ATOM 714 N N . ASN A 1 91 ? -8.500 3.616 18.195 1.00 94.88 91 ASN A N 1
ATOM 715 C CA . ASN A 1 91 ? -7.883 2.599 19.044 1.00 94.88 91 ASN A CA 1
ATOM 716 C C . ASN A 1 91 ? -8.894 1.492 19.406 1.00 94.88 91 ASN A C 1
ATOM 718 O O . ASN A 1 91 ? -10.107 1.670 19.256 1.00 94.88 91 ASN A O 1
ATOM 722 N N . LYS A 1 92 ? -8.397 0.362 19.932 1.00 95.31 92 LYS A N 1
ATOM 723 C CA . LYS A 1 92 ? -9.231 -0.783 20.345 1.00 95.31 92 LYS A CA 1
ATOM 724 C C . LYS A 1 92 ? -10.391 -0.364 21.266 1.00 95.31 92 LYS A C 1
ATOM 726 O O . LYS A 1 92 ? -11.498 -0.859 21.108 1.00 95.31 92 LYS A O 1
ATOM 731 N N . TYR A 1 93 ? -10.169 0.604 22.161 1.00 96.50 93 TYR A N 1
ATOM 732 C CA . TYR A 1 93 ? -11.209 1.136 23.051 1.00 96.50 93 TYR A CA 1
ATOM 733 C C . TYR A 1 93 ? -12.383 1.749 22.284 1.00 96.50 93 TYR A C 1
ATOM 735 O O . TYR A 1 93 ? -13.521 1.322 22.458 1.00 96.50 93 TYR A O 1
ATOM 743 N N . THR A 1 94 ? -12.107 2.708 21.398 1.00 96.06 94 THR A N 1
ATOM 744 C CA . THR A 1 94 ? -13.153 3.369 20.602 1.00 96.06 94 THR A CA 1
ATOM 745 C C . THR A 1 94 ? -13.909 2.395 19.703 1.00 96.06 94 THR A C 1
ATOM 747 O O . THR A 1 94 ? -15.099 2.577 19.468 1.00 96.06 94 THR A O 1
ATOM 750 N N . GLN A 1 95 ? -13.227 1.356 19.221 1.00 96.31 95 GLN A N 1
ATOM 751 C CA . GLN A 1 95 ? -13.811 0.308 18.394 1.00 96.31 95 GLN A CA 1
ATOM 752 C C . GLN A 1 95 ? -14.790 -0.569 19.193 1.00 96.31 95 GLN A C 1
ATOM 754 O O . GLN A 1 95 ? -15.943 -0.705 18.790 1.00 96.31 95 GLN A O 1
ATOM 759 N N . VAL A 1 96 ? -14.373 -1.087 20.356 1.00 96.50 96 VAL A N 1
ATOM 760 C CA . VAL A 1 96 ? -15.241 -1.890 21.241 1.00 96.50 96 VAL A CA 1
ATOM 761 C C . VAL A 1 96 ? -16.420 -1.066 21.750 1.00 96.50 96 VAL A C 1
ATOM 763 O O . VAL A 1 96 ? -17.547 -1.549 21.748 1.00 96.50 96 VAL A O 1
ATOM 766 N N . LEU A 1 97 ? -16.198 0.198 22.123 1.00 96.38 97 LEU A N 1
ATOM 767 C CA . LEU A 1 97 ? -17.278 1.076 22.574 1.00 96.38 97 LEU A CA 1
ATOM 768 C C . LEU A 1 97 ? -18.386 1.198 21.517 1.00 96.38 97 LEU A C 1
ATOM 770 O O . LEU A 1 97 ? -19.555 1.106 21.872 1.00 96.38 97 LEU A O 1
ATOM 774 N N . ARG A 1 98 ? -18.039 1.336 20.228 1.00 96.06 98 ARG A N 1
ATOM 775 C CA . ARG A 1 98 ? -19.026 1.391 19.134 1.00 96.06 98 ARG A CA 1
ATOM 776 C C . ARG A 1 98 ? -19.798 0.085 18.973 1.00 96.06 98 ARG A C 1
ATOM 778 O O . ARG A 1 98 ? -21.005 0.143 18.765 1.00 96.06 98 ARG A O 1
ATOM 785 N N . LEU A 1 99 ? -19.128 -1.064 19.083 1.00 96.44 99 LEU A N 1
ATOM 786 C CA . LEU A 1 99 ? -19.788 -2.373 19.028 1.00 96.44 99 LEU A CA 1
ATOM 787 C C . LEU A 1 99 ? -20.789 -2.540 20.173 1.00 96.44 99 LEU A C 1
ATOM 789 O O . LEU A 1 99 ? -21.918 -2.957 19.938 1.00 96.44 99 LEU A O 1
ATOM 793 N N . VAL A 1 100 ? -20.407 -2.157 21.395 1.00 95.75 100 VAL A N 1
ATOM 794 C CA . VAL A 1 100 ? -21.289 -2.225 22.572 1.00 95.75 100 VAL A CA 1
ATOM 795 C C . VAL A 1 100 ? -22.458 -1.245 22.451 1.00 95.75 100 VAL A C 1
ATOM 797 O O . VAL A 1 100 ? -23.593 -1.610 22.743 1.00 95.75 100 VAL A O 1
ATOM 800 N N . GLN A 1 101 ? -22.203 -0.023 21.980 1.00 95.50 101 GLN A N 1
ATOM 801 C CA . GLN A 1 101 ? -23.236 0.983 21.722 1.00 95.50 101 GLN A CA 1
ATOM 802 C C . GLN A 1 101 ? -24.260 0.514 20.686 1.00 95.50 101 GLN A C 1
ATOM 804 O O . GLN A 1 101 ? -25.462 0.633 20.914 1.00 95.50 101 GLN A O 1
ATOM 809 N N . ASN A 1 102 ? -23.788 -0.059 19.576 1.00 94.88 102 ASN A N 1
ATOM 810 C CA . ASN A 1 102 ? -24.653 -0.609 18.538 1.00 94.88 102 ASN A CA 1
ATOM 811 C C . ASN A 1 102 ? -25.474 -1.798 19.055 1.00 94.88 102 ASN A C 1
ATOM 813 O O . ASN A 1 102 ? -26.670 -1.851 18.808 1.00 94.88 102 ASN A O 1
ATOM 817 N N . GLU A 1 103 ? -24.851 -2.718 19.794 1.00 94.94 103 GLU A N 1
ATOM 818 C CA . GLU A 1 103 ? -25.520 -3.919 20.310 1.00 94.94 103 GLU A CA 1
ATOM 819 C C . GLU A 1 103 ? -26.583 -3.602 21.366 1.00 94.94 103 GLU A C 1
ATOM 821 O O . GLU A 1 103 ? -27.681 -4.147 21.354 1.00 94.94 103 GLU A O 1
ATOM 826 N N . LYS A 1 104 ? -26.273 -2.703 22.304 1.00 93.19 104 LYS A N 1
ATOM 827 C CA . LYS A 1 104 ? -27.169 -2.379 23.424 1.00 93.19 104 LYS A CA 1
ATOM 828 C C . LYS A 1 104 ? -28.134 -1.232 23.109 1.00 93.19 104 LYS A C 1
ATOM 830 O O . LYS A 1 104 ? -28.902 -0.835 23.995 1.00 93.19 104 LYS A O 1
ATOM 835 N N . GLY A 1 105 ? -28.065 -0.670 21.899 1.00 90.06 105 GLY A N 1
ATOM 836 C CA . GLY A 1 105 ? -28.821 0.516 21.495 1.00 90.06 105 GLY A CA 1
ATOM 837 C C . GLY A 1 105 ? -28.538 1.717 22.400 1.00 90.06 105 GLY A C 1
ATOM 838 O O . GLY A 1 105 ? -29.465 2.383 22.857 1.00 90.06 105 GLY A O 1
ATOM 839 N N . THR A 1 106 ? -27.272 1.949 22.757 1.00 87.69 106 THR A N 1
ATOM 840 C CA . THR A 1 106 ? -26.869 3.055 23.638 1.00 87.69 106 THR A CA 1
ATOM 841 C C . THR A 1 106 ? -25.999 4.065 22.906 1.00 87.69 106 THR A C 1
ATOM 843 O O . THR A 1 106 ? -25.066 3.711 22.196 1.00 87.69 106 THR A O 1
ATOM 846 N N . GLY A 1 107 ? -26.263 5.357 23.117 1.00 83.62 107 GLY A N 1
ATOM 847 C CA . GLY A 1 107 ? -25.521 6.431 22.452 1.00 83.62 107 GLY A CA 1
ATOM 848 C C . GLY A 1 107 ? -25.707 6.449 20.929 1.00 83.62 107 GLY A C 1
ATOM 849 O O . GLY A 1 107 ? -26.628 5.845 20.392 1.00 83.62 107 GLY A O 1
ATOM 850 N N . GLN A 1 108 ? -24.827 7.169 20.232 1.00 79.25 108 GLN A N 1
ATOM 851 C CA . GLN A 1 108 ? -24.794 7.219 18.769 1.00 79.25 108 GLN A CA 1
ATOM 852 C C . GLN A 1 108 ? -23.555 6.471 18.270 1.00 79.25 108 GLN A C 1
ATOM 854 O O . GLN A 1 108 ? -22.468 7.044 18.156 1.00 79.25 108 GLN A O 1
ATOM 859 N N . ALA A 1 109 ? -23.705 5.174 17.989 1.00 79.75 109 ALA A N 1
ATOM 860 C CA . ALA A 1 109 ? -22.647 4.409 17.343 1.00 79.75 109 ALA A CA 1
ATOM 861 C C . ALA A 1 109 ? -22.379 5.016 15.957 1.00 79.75 109 ALA A C 1
ATOM 863 O O . ALA A 1 109 ? -23.256 5.045 15.095 1.00 79.75 109 ALA A O 1
ATOM 864 N N . LYS A 1 110 ? -21.167 5.542 15.746 1.00 81.31 110 LYS A N 1
ATOM 865 C CA . LYS A 1 110 ? -20.805 6.193 14.482 1.00 81.31 110 LYS A CA 1
ATOM 866 C C . LYS A 1 110 ? -20.856 5.168 13.342 1.00 81.31 110 LYS A C 1
ATOM 868 O O . LYS A 1 110 ? -19.958 4.327 13.229 1.00 81.31 110 LYS A O 1
ATOM 873 N N . ARG A 1 111 ? -21.902 5.256 12.516 1.00 79.56 111 ARG A N 1
ATOM 874 C CA . ARG A 1 111 ? -22.072 4.469 11.289 1.00 79.56 111 ARG A CA 1
ATOM 875 C C . ARG A 1 111 ? -20.989 4.833 10.285 1.00 79.56 111 ARG A C 1
ATOM 877 O O . ARG A 1 111 ? -20.534 5.981 10.230 1.00 79.56 111 ARG A O 1
ATOM 884 N N . ALA A 1 112 ? -20.529 3.838 9.540 1.00 74.81 112 ALA A N 1
ATOM 885 C CA . ALA A 1 112 ? -19.681 4.113 8.398 1.00 74.81 112 ALA A CA 1
ATOM 886 C C . ALA A 1 112 ? -20.515 4.745 7.275 1.00 74.81 112 ALA A C 1
ATOM 888 O O . ALA A 1 112 ? -21.730 4.586 7.238 1.00 74.81 112 ALA A O 1
ATOM 889 N N . ALA A 1 113 ? -19.865 5.477 6.371 1.00 75.88 113 ALA A N 1
ATOM 890 C CA . ALA A 1 113 ? -20.541 5.935 5.165 1.00 75.88 113 ALA A CA 1
ATOM 891 C C . ALA A 1 113 ? -20.873 4.709 4.304 1.00 75.88 113 ALA A C 1
ATOM 893 O O . ALA A 1 113 ? -19.960 3.954 3.960 1.00 75.88 113 ALA A O 1
ATOM 894 N N . THR A 1 114 ? -22.149 4.519 3.987 1.00 75.31 114 THR A N 1
ATOM 895 C CA . THR A 1 114 ? -22.640 3.473 3.088 1.00 75.31 114 THR A CA 1
ATOM 896 C C . THR A 1 114 ? -23.104 4.083 1.763 1.00 75.31 114 THR A C 1
ATOM 898 O O . THR A 1 114 ? -23.349 5.286 1.667 1.00 75.31 114 THR A O 1
ATOM 901 N N . GLU A 1 115 ? -23.136 3.261 0.726 1.00 75.06 115 GLU A N 1
ATOM 902 C CA . GLU A 1 115 ? -23.689 3.531 -0.596 1.00 75.06 115 GLU A CA 1
ATOM 903 C C . GLU A 1 115 ? -24.613 2.360 -0.936 1.00 75.06 115 GLU A C 1
ATOM 905 O O . GLU A 1 115 ? -24.286 1.213 -0.622 1.00 75.06 115 GLU A O 1
ATOM 910 N N . THR A 1 116 ? -25.783 2.649 -1.499 1.00 75.81 116 THR A N 1
ATOM 911 C CA . THR A 1 116 ? -26.728 1.618 -1.934 1.00 75.81 116 THR A CA 1
ATOM 912 C C . THR A 1 116 ? -26.312 1.153 -3.320 1.00 75.81 116 THR A C 1
ATOM 914 O O . THR A 1 116 ? -26.208 1.968 -4.235 1.00 75.81 116 THR A O 1
ATOM 917 N N . ILE A 1 117 ? -26.030 -0.138 -3.458 1.00 77.06 117 ILE A N 1
ATOM 918 C CA . ILE A 1 117 ? -25.714 -0.784 -4.731 1.00 77.06 117 ILE A CA 1
ATOM 919 C C . ILE A 1 117 ? -26.826 -1.798 -4.989 1.00 77.06 117 ILE A C 1
ATOM 921 O O . ILE A 1 117 ? -27.243 -2.490 -4.063 1.00 77.06 117 ILE A O 1
ATOM 925 N N . ILE A 1 118 ? -27.318 -1.856 -6.223 1.00 78.62 118 ILE A N 1
ATOM 926 C CA . ILE A 1 118 ? -28.246 -2.904 -6.649 1.00 78.62 118 ILE A CA 1
ATOM 927 C C . ILE A 1 118 ? -27.396 -4.138 -6.933 1.00 78.62 118 ILE A C 1
ATOM 929 O O . ILE A 1 118 ? -26.437 -4.056 -7.700 1.00 78.62 118 ILE A O 1
ATOM 933 N N . ASP A 1 119 ? -27.690 -5.239 -6.256 1.00 70.94 119 ASP A N 1
ATOM 934 C CA . ASP A 1 119 ? -27.035 -6.514 -6.516 1.00 70.94 119 ASP A CA 1
ATOM 935 C C . ASP A 1 119 ? -27.492 -7.054 -7.880 1.00 70.94 119 ASP A C 1
ATOM 937 O O . ASP A 1 119 ? -28.683 -7.262 -8.101 1.00 70.94 119 ASP A O 1
ATOM 941 N N . ASP A 1 120 ? -26.548 -7.257 -8.801 1.00 73.12 120 ASP A N 1
ATOM 942 C CA . ASP A 1 120 ? -26.829 -7.688 -10.175 1.00 73.12 120 ASP A CA 1
ATOM 943 C C . ASP A 1 120 ? -27.434 -9.108 -10.232 1.00 73.12 120 ASP A C 1
ATOM 945 O O . ASP A 1 120 ? -28.113 -9.444 -11.203 1.00 73.12 120 ASP A O 1
ATOM 949 N N . GLU A 1 121 ? -27.211 -9.944 -9.207 1.00 76.25 121 GLU A N 1
ATOM 950 C CA . GLU A 1 121 ? -27.732 -11.320 -9.158 1.00 76.25 121 GLU A CA 1
ATOM 951 C C . GLU A 1 121 ? -29.156 -11.404 -8.594 1.00 76.25 121 GLU A C 1
ATOM 953 O O . GLU A 1 121 ? -29.962 -12.215 -9.054 1.00 76.25 121 GLU A O 1
ATOM 958 N N . THR A 1 122 ? -29.476 -10.581 -7.594 1.00 78.88 122 THR A N 1
ATOM 959 C CA . THR A 1 122 ? -30.749 -10.660 -6.856 1.00 78.88 122 THR A CA 1
ATOM 960 C C . THR A 1 122 ? -31.702 -9.508 -7.165 1.00 78.88 122 THR A C 1
ATOM 962 O O . THR A 1 122 ? -32.900 -9.614 -6.909 1.00 78.88 122 THR A O 1
ATOM 965 N N . GLY A 1 123 ? -31.197 -8.408 -7.730 1.00 79.19 123 GLY A N 1
ATOM 966 C CA . GLY A 1 123 ? -31.942 -7.167 -7.930 1.00 79.19 123 GLY A CA 1
ATOM 967 C C . GLY A 1 123 ? -32.244 -6.409 -6.634 1.00 79.19 123 GLY A C 1
ATOM 968 O O . GLY A 1 123 ? -32.959 -5.408 -6.676 1.00 79.19 123 GLY A O 1
ATOM 969 N N . GLU A 1 124 ? -31.730 -6.861 -5.484 1.00 78.81 124 GLU A N 1
ATOM 970 C CA . GLU A 1 124 ? -31.981 -6.230 -4.189 1.00 78.81 124 GLU A CA 1
ATOM 971 C C . GLU A 1 124 ? -31.011 -5.073 -3.910 1.00 78.81 124 GLU A C 1
ATOM 973 O O . GLU A 1 124 ? -29.836 -5.083 -4.285 1.00 78.81 124 GLU A O 1
ATOM 978 N N . GLU A 1 125 ? -31.503 -4.054 -3.205 1.00 79.19 125 GLU A N 1
ATOM 979 C CA . GLU A 1 125 ? -30.690 -2.928 -2.750 1.00 79.19 125 GLU A CA 1
ATOM 980 C C . GLU A 1 125 ? -29.838 -3.323 -1.534 1.00 79.19 125 GLU A C 1
ATOM 982 O O . GLU A 1 125 ? -30.330 -3.438 -0.408 1.00 79.19 125 GLU A O 1
ATOM 987 N N . VAL A 1 126 ? -28.526 -3.459 -1.730 1.00 81.25 126 VAL A N 1
ATOM 988 C CA . VAL A 1 126 ? -27.571 -3.765 -0.660 1.00 81.25 126 VAL A CA 1
ATOM 989 C C . VAL A 1 126 ? -26.812 -2.501 -0.261 1.00 81.25 126 VAL A C 1
ATOM 991 O O . VAL A 1 126 ? -26.171 -1.836 -1.078 1.00 81.25 126 VAL A O 1
ATOM 994 N N . GLN A 1 127 ? -26.821 -2.164 1.033 1.00 73.25 127 GLN A N 1
ATOM 995 C CA . GLN A 1 127 ? -25.947 -1.111 1.556 1.00 73.25 127 GLN A CA 1
ATOM 996 C C . GLN A 1 127 ? -24.518 -1.630 1.698 1.00 73.25 127 GLN A C 1
ATOM 998 O O . GLN A 1 127 ? -24.232 -2.484 2.535 1.00 73.25 127 GLN A O 1
ATOM 1003 N N . VAL A 1 128 ? -23.592 -1.053 0.940 1.00 72.50 128 VAL A N 1
ATOM 1004 C CA . VAL A 1 128 ? -22.167 -1.387 0.991 1.00 72.50 128 VAL A CA 1
ATOM 1005 C C . VAL A 1 128 ? -21.381 -0.205 1.549 1.00 72.50 128 VAL A C 1
ATOM 1007 O O . VAL A 1 128 ? -21.708 0.958 1.334 1.00 72.50 128 VAL A O 1
ATOM 1010 N N . LEU A 1 129 ? -20.313 -0.476 2.300 1.00 67.06 129 LEU A N 1
ATOM 1011 C CA . LEU A 1 129 ? -19.375 0.552 2.756 1.00 67.06 129 LEU A CA 1
ATOM 1012 C C . LEU A 1 129 ? -18.833 1.365 1.572 1.00 67.06 129 LEU A C 1
ATOM 1014 O O . LEU A 1 129 ? -18.153 0.816 0.703 1.00 67.06 129 LEU A O 1
ATOM 1018 N N . LYS A 1 130 ? -19.029 2.689 1.602 1.00 69.44 130 LYS A N 1
ATOM 1019 C CA . LYS A 1 130 ? -18.467 3.610 0.613 1.00 69.44 130 LYS A CA 1
ATOM 1020 C C . LYS A 1 130 ? -16.945 3.582 0.718 1.00 69.44 130 LYS A C 1
ATOM 1022 O O . LYS A 1 130 ? -16.345 4.234 1.583 1.00 69.44 130 LYS A O 1
ATOM 1027 N N . LYS A 1 131 ? -16.291 2.823 -0.164 1.00 61.12 131 LYS A N 1
ATOM 1028 C CA . LYS A 1 131 ? -14.840 2.914 -0.342 1.00 61.12 131 LYS A CA 1
ATOM 1029 C C . LYS A 1 131 ? -14.551 4.326 -0.837 1.00 61.12 131 LYS A C 1
ATOM 1031 O O . LYS A 1 131 ? -14.976 4.717 -1.920 1.00 61.12 131 LYS A O 1
ATOM 1036 N N . ARG A 1 132 ? -13.845 5.131 -0.036 1.00 57.41 132 ARG A N 1
ATOM 1037 C CA . ARG A 1 132 ? -13.325 6.406 -0.539 1.00 57.41 132 ARG A CA 1
ATOM 1038 C C . ARG A 1 132 ? -12.416 6.066 -1.715 1.00 57.41 132 ARG A C 1
ATOM 1040 O O . ARG A 1 132 ? -11.410 5.394 -1.500 1.00 57.41 132 ARG A O 1
ATOM 1047 N N . LYS A 1 133 ? -12.764 6.531 -2.919 1.00 61.94 133 LYS A N 1
ATOM 1048 C CA . LYS A 1 133 ? -11.849 6.559 -4.062 1.00 61.94 133 LYS A CA 1
ATOM 1049 C C . LYS A 1 133 ? -10.705 7.497 -3.680 1.00 61.94 133 LYS A C 1
ATOM 1051 O O . LYS A 1 133 ? -10.782 8.705 -3.883 1.00 61.94 133 LYS A O 1
ATOM 1056 N N . ILE A 1 134 ? -9.694 6.971 -2.992 1.00 70.00 134 ILE A N 1
ATOM 1057 C CA . ILE A 1 134 ? -8.446 7.695 -2.786 1.00 70.00 134 ILE A CA 1
ATOM 1058 C C . ILE A 1 134 ? -7.817 7.697 -4.163 1.00 70.00 134 ILE A C 1
ATOM 1060 O O . ILE A 1 134 ? -7.289 6.674 -4.575 1.00 70.00 134 ILE A O 1
ATOM 1064 N N . ILE A 1 135 ? -7.939 8.811 -4.882 1.00 81.31 135 ILE A N 1
ATOM 1065 C CA . ILE A 1 135 ? -7.217 8.999 -6.133 1.00 81.31 135 ILE A CA 1
ATOM 1066 C C . ILE A 1 135 ? -5.739 9.123 -5.737 1.00 81.31 135 ILE A C 1
ATOM 1068 O O . ILE A 1 135 ? -5.363 10.113 -5.096 1.00 81.31 135 ILE A O 1
ATOM 1072 N N . PRO A 1 136 ? -4.907 8.103 -5.993 1.00 85.19 136 PRO A N 1
ATOM 1073 C CA . PRO A 1 136 ? -3.491 8.160 -5.688 1.00 85.19 136 PRO A CA 1
ATOM 1074 C C . PRO A 1 136 ? -2.836 9.238 -6.542 1.00 85.19 136 PRO A C 1
ATOM 1076 O O . PRO A 1 136 ? -3.077 9.344 -7.743 1.00 85.19 136 PRO A O 1
ATOM 1079 N N . LYS A 1 137 ? -1.969 10.027 -5.914 1.00 92.19 137 LYS A N 1
ATOM 1080 C CA . LYS A 1 137 ? -1.110 10.959 -6.640 1.00 92.19 137 LYS A CA 1
ATOM 1081 C C . LYS A 1 137 ? 0.239 10.291 -6.926 1.00 92.19 137 LYS A C 1
ATOM 1083 O O . LYS A 1 137 ? 0.737 9.602 -6.024 1.00 92.19 137 LYS A O 1
ATOM 1088 N N . PRO A 1 138 ? 0.859 10.488 -8.101 1.00 94.88 138 PRO A N 1
ATOM 1089 C CA . PRO A 1 138 ? 2.179 9.929 -8.408 1.00 94.88 138 PRO A CA 1
ATOM 1090 C C . PRO A 1 138 ? 3.231 10.219 -7.324 1.00 94.88 138 PRO A C 1
ATOM 1092 O O . PRO A 1 138 ? 3.980 9.328 -6.929 1.00 94.88 138 PRO A O 1
ATOM 1095 N N . GLU A 1 139 ? 3.211 11.411 -6.727 1.00 94.44 139 GLU A N 1
ATOM 1096 C CA . GLU A 1 139 ? 4.135 11.809 -5.656 1.00 94.44 139 GLU A CA 1
ATOM 1097 C C . GLU A 1 139 ? 3.920 10.970 -4.388 1.00 94.44 139 GLU A C 1
ATOM 1099 O O . GLU A 1 139 ? 4.868 10.576 -3.708 1.00 94.44 139 GLU A O 1
ATOM 1104 N N . THR A 1 140 ? 2.661 10.640 -4.074 1.00 92.38 140 THR A N 1
ATOM 1105 C CA . THR A 1 140 ? 2.341 9.778 -2.926 1.00 92.38 140 THR A CA 1
ATOM 1106 C C . THR A 1 140 ? 2.771 8.335 -3.155 1.00 92.38 140 THR A C 1
ATOM 1108 O O . THR A 1 140 ? 3.157 7.660 -2.199 1.00 92.38 140 THR A O 1
ATOM 1111 N N . MET A 1 141 ? 2.729 7.867 -4.405 1.00 93.25 141 MET A N 1
ATOM 1112 C CA . MET A 1 141 ? 3.227 6.551 -4.791 1.00 93.25 141 MET A CA 1
ATOM 1113 C C . MET A 1 141 ? 4.744 6.484 -4.611 1.00 93.25 141 MET A C 1
ATOM 1115 O O . MET A 1 141 ? 5.236 5.613 -3.891 1.00 93.25 141 MET A O 1
ATOM 1119 N N . TYR A 1 142 ? 5.459 7.463 -5.171 1.00 95.19 142 TYR A N 1
ATOM 1120 C CA . TYR A 1 142 ? 6.906 7.594 -5.033 1.00 95.19 142 TYR A CA 1
ATOM 1121 C C . TYR A 1 142 ? 7.332 7.591 -3.558 1.00 95.19 142 TYR A C 1
ATOM 1123 O O . TYR A 1 142 ? 8.096 6.727 -3.128 1.00 95.19 142 TYR A O 1
ATOM 1131 N N . ALA A 1 143 ? 6.754 8.488 -2.751 1.00 93.62 143 ALA A N 1
ATOM 1132 C CA . ALA A 1 143 ? 7.109 8.647 -1.342 1.00 93.62 143 ALA A CA 1
ATOM 1133 C C . ALA A 1 143 ? 6.837 7.384 -0.503 1.00 93.62 143 ALA A C 1
ATOM 1135 O O . ALA A 1 143 ? 7.561 7.098 0.453 1.00 93.62 143 ALA A O 1
ATOM 1136 N N . ARG A 1 144 ? 5.795 6.603 -0.831 1.00 94.44 144 ARG A N 1
ATOM 1137 C CA . ARG A 1 144 ? 5.504 5.331 -0.143 1.00 94.44 144 ARG A CA 1
ATOM 1138 C C . ARG A 1 144 ? 6.584 4.287 -0.410 1.00 94.44 144 ARG A C 1
ATOM 1140 O O . ARG A 1 144 ? 7.041 3.652 0.544 1.00 94.44 144 ARG A O 1
ATOM 1147 N N . ILE A 1 145 ? 6.991 4.133 -1.669 1.00 94.44 145 ILE A N 1
ATOM 1148 C CA . ILE A 1 145 ? 8.043 3.191 -2.066 1.00 94.44 145 ILE A CA 1
ATOM 1149 C C . ILE A 1 145 ? 9.395 3.631 -1.509 1.00 94.44 145 ILE A C 1
ATOM 1151 O O . ILE A 1 145 ? 10.055 2.841 -0.840 1.00 94.44 145 ILE A O 1
ATOM 1155 N N . GLU A 1 146 ? 9.756 4.905 -1.659 1.00 94.62 146 GLU A N 1
ATOM 1156 C CA . GLU A 1 146 ? 10.968 5.487 -1.075 1.00 94.62 146 GLU A CA 1
ATOM 1157 C C . GLU A 1 146 ? 11.038 5.242 0.440 1.00 94.62 146 GLU A C 1
ATOM 1159 O O . GLU A 1 146 ? 12.039 4.741 0.955 1.00 94.62 146 GLU A O 1
ATOM 1164 N N . LYS A 1 147 ? 9.955 5.533 1.173 1.00 94.88 147 LYS A N 1
ATOM 1165 C CA . LYS A 1 147 ? 9.890 5.301 2.622 1.00 94.88 147 LYS A CA 1
ATOM 1166 C C . LYS A 1 147 ? 10.080 3.827 2.973 1.00 94.88 147 LYS A C 1
ATOM 1168 O O . LYS A 1 147 ? 10.705 3.514 3.987 1.00 94.88 147 LYS A O 1
ATOM 1173 N N . LYS A 1 148 ? 9.530 2.913 2.170 1.00 93.94 148 LYS A N 1
ATOM 1174 C CA . LYS A 1 148 ? 9.693 1.471 2.370 1.00 93.94 148 LYS A CA 1
ATOM 1175 C C . LYS A 1 148 ? 11.127 1.030 2.086 1.00 93.94 148 LYS A C 1
ATOM 1177 O O . LYS A 1 148 ? 11.676 0.278 2.889 1.00 93.94 148 LYS A O 1
ATOM 1182 N N . ILE A 1 149 ? 11.760 1.550 1.042 1.00 89.62 149 ILE A N 1
ATOM 1183 C CA . ILE A 1 149 ? 13.173 1.302 0.746 1.00 89.62 149 ILE A CA 1
ATOM 1184 C C . ILE A 1 149 ? 14.052 1.799 1.903 1.00 89.62 149 ILE A C 1
ATOM 1186 O O . ILE A 1 149 ? 14.764 1.013 2.519 1.00 89.62 149 ILE A O 1
ATOM 1190 N N . LYS A 1 150 ? 13.895 3.059 2.321 1.00 89.56 150 LYS A N 1
ATOM 1191 C CA . LYS A 1 150 ? 14.646 3.651 3.445 1.00 89.56 150 LYS A CA 1
ATOM 1192 C C . LYS A 1 150 ? 14.374 2.983 4.797 1.00 89.56 150 LYS A C 1
ATOM 1194 O O . LYS A 1 150 ? 15.146 3.155 5.738 1.00 89.56 150 LYS A O 1
ATOM 1199 N N . SER A 1 151 ? 13.299 2.197 4.911 1.00 89.81 151 SER A N 1
ATOM 1200 C CA . SER A 1 151 ? 13.009 1.424 6.121 1.00 89.81 151 SER A CA 1
ATOM 1201 C C . SER A 1 151 ? 13.979 0.268 6.365 1.00 89.81 151 SER A C 1
ATOM 1203 O O . SER A 1 151 ? 13.893 -0.323 7.434 1.00 89.81 151 SER A O 1
ATOM 1205 N N . VAL A 1 152 ? 14.911 -0.019 5.446 1.00 84.69 152 VAL A N 1
ATOM 1206 C CA . VAL A 1 152 ? 15.957 -1.047 5.598 1.00 84.69 152 VAL A CA 1
ATOM 1207 C C . VAL A 1 152 ? 16.730 -0.933 6.918 1.00 84.69 152 VAL A C 1
ATOM 1209 O O . VAL A 1 152 ? 17.102 -1.942 7.505 1.00 84.69 152 VAL A O 1
ATOM 1212 N N . SER A 1 153 ? 16.894 0.287 7.443 1.00 82.94 153 SER A N 1
ATOM 1213 C CA . SER A 1 153 ? 17.586 0.567 8.708 1.00 82.94 153 SER A CA 1
ATOM 1214 C C . SER A 1 153 ? 16.815 0.108 9.953 1.00 82.94 153 SER A C 1
ATOM 1216 O O . SER A 1 153 ? 17.354 0.099 11.059 1.00 82.94 153 SER A O 1
ATOM 1218 N N . GLN A 1 154 ? 15.541 -0.275 9.815 1.00 82.81 154 GLN A N 1
ATOM 1219 C CA . GLN A 1 154 ? 14.751 -0.789 10.930 1.00 82.81 154 GLN A CA 1
ATOM 1220 C C . GLN A 1 154 ? 15.300 -2.134 11.404 1.00 82.81 154 GLN A C 1
ATOM 1222 O O . GLN A 1 154 ? 15.561 -3.017 10.597 1.00 82.81 154 GLN A O 1
ATOM 1227 N N . TYR A 1 155 ? 15.343 -2.341 12.724 1.00 80.94 155 TYR A N 1
ATOM 1228 C CA . TYR A 1 155 ? 15.900 -3.547 13.350 1.00 80.94 155 TYR A CA 1
ATOM 1229 C C . TYR A 1 155 ? 15.379 -4.874 12.767 1.00 80.94 155 TYR A C 1
ATOM 1231 O O . TYR A 1 155 ? 16.136 -5.822 12.625 1.00 80.94 155 TYR A O 1
ATOM 1239 N N . LYS A 1 156 ? 14.101 -4.947 12.365 1.00 81.62 156 LYS A N 1
ATOM 1240 C CA . LYS A 1 156 ? 13.525 -6.155 11.736 1.00 81.62 156 LYS A CA 1
ATOM 1241 C C . LYS A 1 156 ? 14.184 -6.549 10.406 1.00 81.62 156 LYS A C 1
ATOM 1243 O O . LYS A 1 156 ? 14.079 -7.698 9.997 1.00 81.62 156 LYS A O 1
ATOM 1248 N N . TYR A 1 157 ? 14.821 -5.592 9.742 1.00 79.31 157 TYR A N 1
ATOM 1249 C CA . TYR A 1 157 ? 15.562 -5.762 8.500 1.00 79.31 157 TYR A CA 1
ATOM 1250 C C . TYR A 1 157 ? 17.067 -5.726 8.735 1.00 79.31 157 TYR A C 1
ATOM 1252 O O . TYR A 1 157 ? 17.804 -5.732 7.767 1.00 79.31 157 TYR A O 1
ATOM 1260 N N . GLN A 1 158 ? 17.532 -5.683 9.980 1.00 78.81 158 GLN A N 1
ATOM 1261 C CA . GLN A 1 158 ? 18.945 -5.721 10.323 1.00 78.81 158 GLN A CA 1
ATOM 1262 C C . GLN A 1 158 ? 19.245 -7.106 10.895 1.00 78.81 158 GLN A C 1
ATOM 1264 O O . GLN A 1 158 ? 18.555 -7.583 11.796 1.00 78.81 158 GLN A O 1
ATOM 1269 N N . THR A 1 159 ? 20.259 -7.788 10.371 1.00 68.38 159 THR A N 1
ATOM 1270 C CA . THR A 1 159 ? 20.787 -9.002 11.006 1.00 68.38 159 THR A CA 1
ATOM 1271 C C . THR A 1 159 ? 22.295 -8.914 11.117 1.00 68.38 159 THR A C 1
ATOM 1273 O O . THR A 1 159 ? 22.916 -8.127 10.407 1.00 68.38 159 THR A O 1
ATOM 1276 N N . ASN A 1 160 ? 22.892 -9.770 11.953 1.00 64.62 160 ASN A N 1
ATOM 1277 C CA . ASN A 1 160 ? 24.350 -9.899 12.060 1.00 64.62 160 ASN A CA 1
ATOM 1278 C C . ASN A 1 160 ? 25.028 -10.166 10.700 1.00 64.62 160 ASN A C 1
ATOM 1280 O O . ASN A 1 160 ? 26.223 -9.942 10.565 1.00 64.62 160 ASN A O 1
ATOM 1284 N N . TYR A 1 161 ? 24.264 -10.623 9.700 1.00 58.19 161 TYR A N 1
ATOM 1285 C CA . TYR A 1 161 ? 24.721 -10.899 8.345 1.00 58.19 161 TYR A CA 1
ATOM 1286 C C . TYR A 1 161 ? 23.901 -10.139 7.292 1.00 58.19 161 TYR A C 1
ATOM 1288 O O . TYR A 1 161 ? 23.698 -10.695 6.222 1.00 58.19 161 TYR A O 1
ATOM 1296 N N . GLY A 1 162 ? 23.397 -8.925 7.559 1.00 56.56 162 GLY A N 1
ATOM 1297 C CA . GLY A 1 162 ? 22.686 -8.068 6.586 1.00 56.56 162 GLY A CA 1
ATOM 1298 C C . GLY A 1 162 ? 21.169 -8.290 6.472 1.00 56.56 162 GLY A C 1
ATOM 1299 O O . GLY A 1 162 ? 20.581 -9.092 7.201 1.00 56.56 162 GLY A O 1
ATOM 1300 N N . SER A 1 163 ? 20.501 -7.552 5.580 1.00 60.94 163 SER A N 1
ATOM 1301 C CA . SER A 1 163 ? 19.035 -7.468 5.575 1.00 60.94 163 SER A CA 1
ATOM 1302 C C . SER A 1 163 ? 18.291 -8.738 5.151 1.00 60.94 163 SER A C 1
ATOM 1304 O O . SER A 1 163 ? 18.470 -9.243 4.043 1.00 60.94 163 SER A O 1
ATOM 1306 N N . LYS A 1 164 ? 17.401 -9.245 6.020 1.00 69.56 164 LYS A N 1
ATOM 1307 C CA . LYS A 1 164 ? 16.454 -10.321 5.682 1.00 69.56 164 LYS A CA 1
ATOM 1308 C C . LYS A 1 164 ? 15.207 -9.727 5.028 1.00 69.56 164 LYS A C 1
ATOM 1310 O O . LYS A 1 164 ? 14.534 -8.894 5.624 1.00 69.56 164 LYS A O 1
ATOM 1315 N N . GLN A 1 165 ? 14.870 -10.221 3.836 1.00 77.00 165 GLN A N 1
ATOM 1316 C CA . GLN A 1 165 ? 13.560 -10.052 3.185 1.00 77.00 165 GLN A CA 1
ATOM 1317 C C . GLN A 1 165 ? 13.132 -8.613 2.839 1.00 77.00 165 GLN A C 1
ATOM 1319 O O . GLN A 1 165 ? 11.984 -8.410 2.456 1.00 77.00 165 GLN A O 1
ATOM 1324 N N . HIS A 1 166 ? 14.016 -7.612 2.904 1.00 86.25 166 HIS A N 1
ATOM 1325 C CA . HIS A 1 166 ? 13.639 -6.226 2.598 1.00 86.25 166 HIS A CA 1
ATOM 1326 C C . HIS A 1 166 ? 13.254 -6.009 1.126 1.00 86.25 166 HIS A C 1
ATOM 1328 O O . HIS A 1 166 ? 12.200 -5.433 0.865 1.00 86.25 166 HIS A O 1
ATOM 1334 N N . ALA A 1 167 ? 14.037 -6.527 0.174 1.00 86.56 167 ALA A N 1
ATOM 1335 C CA . ALA A 1 167 ? 13.728 -6.409 -1.254 1.00 86.56 167 ALA A CA 1
ATOM 1336 C C . ALA A 1 167 ? 12.368 -7.048 -1.630 1.00 86.56 167 ALA A C 1
ATOM 1338 O O . ALA A 1 167 ? 11.536 -6.337 -2.202 1.00 86.56 167 ALA A O 1
ATOM 1339 N N . PRO A 1 168 ? 12.059 -8.311 -1.249 1.00 88.81 168 PRO A N 1
ATOM 1340 C CA . PRO A 1 168 ? 10.717 -8.887 -1.400 1.00 88.81 168 PRO A CA 1
ATOM 1341 C C . PRO A 1 168 ? 9.593 -7.991 -0.875 1.00 88.81 168 PRO A C 1
ATOM 1343 O O . PRO A 1 168 ? 8.589 -7.785 -1.548 1.00 88.81 168 PRO A O 1
ATOM 1346 N N . ASP A 1 169 ? 9.788 -7.406 0.304 1.00 90.75 169 ASP A N 1
ATOM 1347 C CA . ASP A 1 169 ? 8.833 -6.526 0.974 1.00 90.75 169 ASP A CA 1
ATOM 1348 C C . ASP A 1 169 ? 8.586 -5.203 0.222 1.00 90.75 169 ASP A C 1
ATOM 1350 O O . ASP A 1 169 ? 7.491 -4.634 0.297 1.00 90.75 169 ASP A O 1
ATOM 1354 N N . VAL A 1 170 ? 9.609 -4.676 -0.459 1.00 92.31 170 VAL A N 1
ATOM 1355 C CA . VAL A 1 170 ? 9.507 -3.486 -1.319 1.00 92.31 170 VAL A CA 1
ATOM 1356 C C . VAL A 1 170 ? 8.719 -3.829 -2.586 1.00 92.31 170 VAL A C 1
ATOM 1358 O O . VAL A 1 170 ? 7.749 -3.137 -2.902 1.00 92.31 170 VAL A O 1
ATOM 1361 N N . PHE A 1 171 ? 9.078 -4.916 -3.275 1.00 93.06 171 PHE A N 1
ATOM 1362 C CA . PHE A 1 171 ? 8.382 -5.361 -4.486 1.00 93.06 171 PHE A CA 1
ATOM 1363 C C . PHE A 1 171 ? 6.927 -5.751 -4.200 1.00 93.06 171 PHE A C 1
ATOM 1365 O O . PHE A 1 171 ? 6.021 -5.318 -4.907 1.00 93.06 171 PHE A O 1
ATOM 1372 N N . ASP A 1 172 ? 6.664 -6.483 -3.115 1.00 93.62 172 ASP A N 1
ATOM 1373 C CA . ASP A 1 172 ? 5.302 -6.828 -2.703 1.00 93.62 172 ASP A CA 1
ATOM 1374 C C . ASP A 1 172 ? 4.452 -5.582 -2.418 1.00 93.62 172 ASP A C 1
ATOM 1376 O O . ASP A 1 172 ? 3.282 -5.533 -2.803 1.00 93.62 172 ASP A O 1
ATOM 1380 N N . MET A 1 173 ? 5.040 -4.549 -1.801 1.00 95.38 173 MET A N 1
ATOM 1381 C CA . MET A 1 173 ? 4.363 -3.267 -1.615 1.00 95.38 173 MET A CA 1
ATOM 1382 C C . MET A 1 173 ? 4.040 -2.602 -2.955 1.00 95.38 173 MET A C 1
ATOM 1384 O O . MET A 1 173 ? 2.901 -2.182 -3.147 1.00 95.38 173 MET A O 1
ATOM 1388 N N . LEU A 1 174 ? 5.001 -2.520 -3.880 1.00 96.44 174 LEU A N 1
ATOM 1389 C CA . LEU A 1 174 ? 4.774 -1.933 -5.201 1.00 96.44 174 LEU A CA 1
ATOM 1390 C C . LEU A 1 174 ? 3.677 -2.685 -5.966 1.00 96.44 174 LEU A C 1
ATOM 1392 O O . LEU A 1 174 ? 2.733 -2.064 -6.445 1.00 96.44 174 LEU A O 1
ATOM 1396 N N . LYS A 1 175 ? 3.736 -4.019 -5.992 1.00 96.38 175 LYS A N 1
ATOM 1397 C CA . LYS A 1 175 ? 2.702 -4.887 -6.574 1.00 96.38 175 LYS A CA 1
ATOM 1398 C C . LYS A 1 175 ? 1.320 -4.605 -5.984 1.00 96.38 175 LYS A C 1
ATOM 1400 O O . LYS A 1 175 ? 0.364 -4.438 -6.735 1.00 96.38 175 LYS A O 1
ATOM 1405 N N . LYS A 1 176 ? 1.205 -4.554 -4.651 1.00 95.56 176 LYS A N 1
ATOM 1406 C CA . LYS A 1 176 ? -0.062 -4.265 -3.959 1.00 95.56 176 LYS A CA 1
ATOM 1407 C C . LYS A 1 176 ? -0.610 -2.899 -4.344 1.00 95.56 176 LYS A C 1
ATOM 1409 O O . LYS A 1 176 ? -1.797 -2.795 -4.619 1.00 95.56 176 LYS A O 1
ATOM 1414 N N . LEU A 1 177 ? 0.249 -1.883 -4.405 1.00 94.88 177 LEU A N 1
ATOM 1415 C CA . LEU A 1 177 ? -0.161 -0.538 -4.792 1.00 94.88 177 LEU A CA 1
ATOM 1416 C C . LEU A 1 177 ? -0.613 -0.490 -6.257 1.00 94.88 177 LEU A C 1
ATOM 1418 O O . LEU A 1 177 ? -1.658 0.084 -6.518 1.00 94.88 177 LEU A O 1
ATOM 1422 N N . LEU A 1 178 ? 0.090 -1.133 -7.196 1.00 96.38 178 LEU A N 1
ATOM 1423 C CA . LEU A 1 178 ? -0.354 -1.220 -8.598 1.00 96.38 178 LEU A CA 1
ATOM 1424 C C . LEU A 1 178 ? -1.708 -1.929 -8.732 1.00 96.38 178 LEU A C 1
ATOM 1426 O O . LEU A 1 178 ? -2.578 -1.459 -9.464 1.00 96.38 178 LEU A O 1
ATOM 1430 N N . ASN A 1 179 ? -1.902 -3.033 -8.005 1.00 95.56 179 ASN A N 1
ATOM 1431 C CA . ASN A 1 179 ? -3.177 -3.745 -7.981 1.00 95.56 179 ASN A CA 1
ATOM 1432 C C . ASN A 1 179 ? -4.297 -2.869 -7.423 1.00 95.56 179 ASN A C 1
ATOM 1434 O O . ASN A 1 179 ? -5.284 -2.654 -8.111 1.00 95.56 179 ASN A O 1
ATOM 1438 N N . GLU A 1 180 ? -4.130 -2.340 -6.211 1.00 92.62 180 GLU A N 1
ATOM 1439 C CA . GLU A 1 180 ? -5.160 -1.553 -5.532 1.00 92.62 180 GLU A CA 1
ATOM 1440 C C . GLU A 1 180 ? -5.515 -0.306 -6.347 1.00 92.62 180 GLU A C 1
ATOM 1442 O O . GLU A 1 180 ? -6.683 -0.006 -6.577 1.00 92.62 180 GLU A O 1
ATOM 1447 N N . PHE A 1 181 ? -4.507 0.437 -6.798 1.00 92.44 181 PHE A N 1
ATOM 1448 C CA . PHE A 1 181 ? -4.697 1.758 -7.377 1.00 92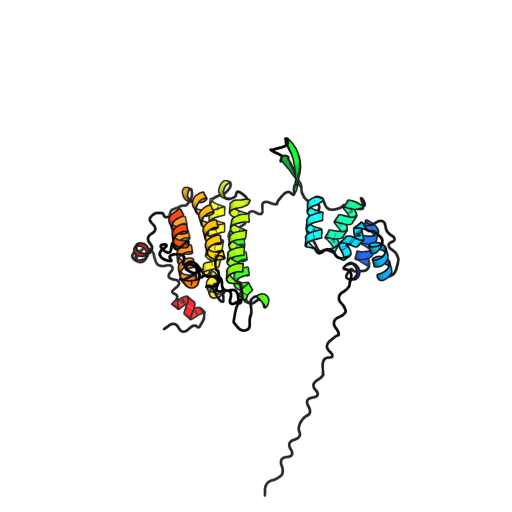.44 181 PHE A CA 1
ATOM 1449 C C . PHE A 1 181 ? -4.985 1.758 -8.867 1.00 92.44 181 PHE A C 1
ATOM 1451 O O . PHE A 1 181 ? -5.890 2.475 -9.286 1.00 92.44 181 PHE A O 1
ATOM 1458 N N . CYS A 1 182 ? -4.240 0.987 -9.655 1.00 93.94 182 CYS A N 1
ATOM 1459 C CA . CYS A 1 182 ? -4.394 1.019 -11.103 1.00 93.94 182 CYS A CA 1
ATOM 1460 C C . CYS A 1 182 ? -5.478 0.032 -11.554 1.00 93.94 182 CYS A C 1
ATOM 1462 O O . CYS A 1 182 ? -6.365 0.403 -1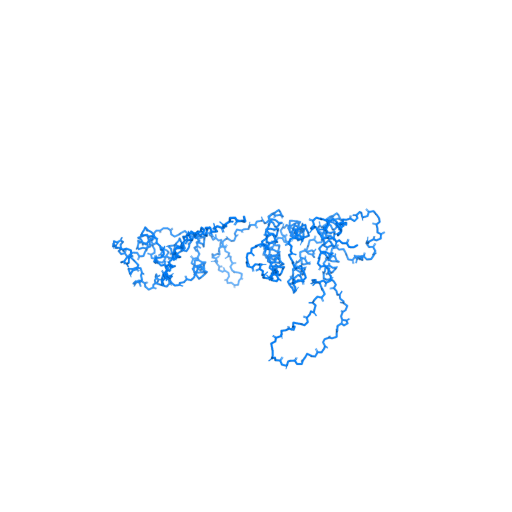2.319 1.00 93.94 182 CYS A O 1
ATOM 1464 N N . ILE A 1 183 ? -5.427 -1.207 -11.054 1.00 93.19 183 ILE A N 1
ATOM 1465 C CA . ILE A 1 183 ? -6.215 -2.329 -11.586 1.00 93.19 183 ILE A CA 1
ATOM 1466 C C . ILE A 1 183 ? -7.590 -2.433 -10.901 1.00 9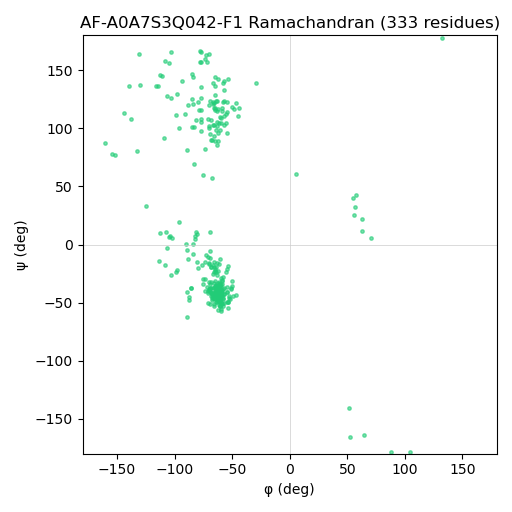3.19 183 ILE A C 1
ATOM 1468 O O . ILE A 1 183 ? -8.616 -2.260 -11.549 1.00 93.19 183 ILE A O 1
ATOM 1472 N N . GLU A 1 184 ? -7.638 -2.673 -9.590 1.00 91.25 184 GLU A N 1
ATOM 1473 C CA . GLU A 1 184 ? -8.879 -2.939 -8.843 1.00 91.25 184 GLU A CA 1
ATOM 1474 C C . GLU A 1 184 ? -9.789 -1.708 -8.738 1.00 91.25 184 GLU A C 1
ATOM 1476 O O . GLU A 1 184 ? -11.011 -1.831 -8.775 1.00 91.25 184 GLU A O 1
ATOM 1481 N N . ASN A 1 185 ? -9.211 -0.506 -8.649 1.00 86.94 185 ASN A N 1
ATOM 1482 C CA . ASN A 1 185 ? -9.968 0.749 -8.617 1.00 86.94 185 ASN A CA 1
ATOM 1483 C C . ASN A 1 185 ? -10.412 1.244 -10.010 1.00 86.94 185 ASN A C 1
ATOM 1485 O O . ASN A 1 185 ? -10.884 2.377 -10.113 1.00 86.94 185 ASN A O 1
ATOM 1489 N N . LYS A 1 186 ? -10.276 0.421 -11.065 1.00 89.19 186 LYS A N 1
ATOM 1490 C CA . LYS A 1 186 ? -10.665 0.733 -12.456 1.00 89.19 186 LYS A CA 1
ATOM 1491 C C . LYS A 1 186 ? -10.022 2.006 -13.024 1.00 89.19 186 LYS A C 1
ATOM 1493 O O . LYS A 1 186 ? -10.549 2.626 -13.943 1.00 89.19 186 LYS A O 1
ATOM 1498 N N . MET A 1 187 ? -8.859 2.407 -12.507 1.00 92.31 187 MET A N 1
ATOM 1499 C CA . MET A 1 187 ? -8.181 3.621 -12.974 1.00 92.31 187 MET A CA 1
ATOM 1500 C C . MET A 1 187 ? -7.735 3.501 -14.430 1.00 92.31 187 MET A C 1
ATOM 1502 O O . MET A 1 187 ? -7.740 4.494 -15.146 1.00 92.31 187 MET A O 1
ATOM 1506 N N . LEU A 1 188 ? -7.400 2.287 -14.876 1.00 93.69 188 LEU A N 1
ATOM 1507 C CA . LEU A 1 188 ? -7.069 2.011 -16.276 1.00 93.69 188 LEU A CA 1
ATOM 1508 C C . LEU A 1 188 ? -8.202 2.384 -17.246 1.00 93.69 188 LEU A C 1
ATOM 1510 O O . LEU A 1 188 ? -7.917 2.719 -18.388 1.00 93.69 188 LEU A O 1
ATOM 1514 N N . GLU A 1 189 ? -9.456 2.346 -16.791 1.00 93.38 189 GLU A N 1
ATOM 1515 C CA . GLU A 1 189 ? -10.635 2.709 -17.585 1.00 93.38 189 GLU A CA 1
ATOM 1516 C C . GLU A 1 189 ? -10.959 4.203 -17.451 1.00 93.38 189 GLU A C 1
ATOM 1518 O O . GLU A 1 189 ? -11.304 4.854 -18.432 1.00 93.38 189 GLU A O 1
ATOM 1523 N N . THR A 1 190 ? -10.853 4.761 -16.238 1.00 93.19 190 THR A N 1
ATOM 1524 C CA . THR A 1 190 ? -11.295 6.138 -15.964 1.00 93.19 190 THR A CA 1
ATOM 1525 C C . THR A 1 190 ? -10.248 7.208 -16.265 1.00 93.19 190 THR A C 1
ATOM 1527 O O . THR A 1 190 ? -10.607 8.306 -16.673 1.00 93.19 190 THR A O 1
ATOM 1530 N N . ASP A 1 191 ? -8.970 6.930 -15.993 1.00 95.75 191 ASP A N 1
ATOM 1531 C CA . ASP A 1 191 ? -7.851 7.860 -16.198 1.00 95.75 191 ASP A CA 1
ATOM 1532 C C . ASP A 1 191 ? -6.551 7.070 -16.476 1.00 95.75 191 ASP A C 1
ATOM 1534 O O . ASP A 1 191 ? -5.705 6.886 -15.586 1.00 95.75 191 ASP A O 1
ATOM 1538 N N . PRO A 1 192 ? -6.388 6.550 -17.709 1.00 96.38 192 PRO A N 1
ATOM 1539 C CA . PRO A 1 192 ? -5.244 5.716 -18.072 1.00 96.38 192 PRO A CA 1
ATOM 1540 C C . PRO A 1 192 ? -3.907 6.459 -17.936 1.00 96.38 192 PRO A C 1
ATOM 1542 O O . PRO A 1 192 ? -2.909 5.865 -17.521 1.00 96.38 192 PRO A O 1
ATOM 1545 N N . MET A 1 193 ? -3.871 7.768 -18.208 1.00 97.19 193 MET A N 1
ATOM 1546 C CA . MET A 1 193 ? -2.643 8.557 -18.067 1.00 97.19 193 MET A CA 1
ATOM 1547 C C . MET A 1 193 ? -2.234 8.736 -16.606 1.00 97.19 193 MET A C 1
ATOM 1549 O O . MET A 1 193 ? -1.043 8.672 -16.289 1.00 97.19 193 MET A O 1
ATOM 1553 N N . LEU A 1 194 ? -3.187 8.903 -15.686 1.00 95.75 194 LEU A N 1
ATOM 1554 C CA . LEU A 1 194 ? -2.875 8.891 -14.261 1.00 95.75 194 LEU A CA 1
ATOM 1555 C C . LEU A 1 194 ? -2.352 7.524 -13.807 1.00 95.75 194 LEU A C 1
ATOM 1557 O O . LEU A 1 194 ? -1.353 7.478 -13.085 1.00 95.75 194 LEU A O 1
ATOM 1561 N N . ALA A 1 195 ? -2.958 6.420 -14.259 1.00 97.00 195 ALA A N 1
ATOM 1562 C CA . ALA A 1 195 ? -2.481 5.072 -13.939 1.00 97.00 195 ALA A CA 1
ATOM 1563 C C . ALA A 1 195 ? -1.036 4.847 -14.408 1.00 97.00 195 ALA A C 1
ATOM 1565 O O . ALA A 1 195 ? -0.216 4.312 -13.655 1.00 97.00 195 ALA A O 1
ATOM 1566 N N . PHE A 1 196 ? -0.707 5.311 -15.619 1.00 97.94 196 PHE A N 1
ATOM 1567 C CA . PHE A 1 196 ? 0.656 5.306 -16.146 1.00 97.94 196 PHE A CA 1
ATOM 1568 C C . PHE A 1 196 ? 1.614 6.108 -15.257 1.00 97.94 196 PHE A C 1
ATOM 1570 O O . PHE A 1 196 ? 2.632 5.574 -14.817 1.00 97.94 196 PHE A O 1
ATOM 1577 N N . ARG A 1 197 ? 1.276 7.361 -14.919 1.00 97.25 197 ARG A N 1
ATOM 1578 C CA . ARG A 1 197 ? 2.121 8.228 -14.077 1.00 97.25 197 ARG A CA 1
ATOM 1579 C C . ARG A 1 197 ? 2.346 7.646 -12.681 1.00 97.25 197 ARG A C 1
ATOM 1581 O O . ARG A 1 197 ? 3.459 7.717 -12.166 1.00 97.25 197 ARG A O 1
ATOM 1588 N N . VAL A 1 198 ? 1.320 7.043 -12.077 1.00 96.75 198 VAL A N 1
ATOM 1589 C CA . VAL A 1 198 ? 1.427 6.339 -10.787 1.00 96.75 198 VAL A CA 1
ATOM 1590 C C . VAL A 1 198 ? 2.371 5.143 -10.905 1.00 96.75 198 VAL A C 1
ATOM 1592 O O . VAL A 1 198 ? 3.267 4.991 -10.074 1.00 96.75 198 VAL A O 1
ATOM 1595 N N . ALA A 1 199 ? 2.220 4.318 -11.942 1.00 97.69 199 ALA A N 1
ATOM 1596 C CA . ALA A 1 199 ? 3.092 3.168 -12.153 1.00 97.69 199 ALA A CA 1
ATOM 1597 C C . ALA A 1 199 ? 4.550 3.592 -12.389 1.00 97.69 199 ALA A C 1
ATOM 1599 O O . ALA A 1 199 ? 5.440 3.113 -11.682 1.00 97.69 199 ALA A O 1
ATOM 1600 N N . LYS A 1 200 ? 4.782 4.550 -13.297 1.00 97.38 200 LYS A N 1
ATOM 1601 C CA . LYS A 1 200 ? 6.099 5.144 -13.565 1.00 97.38 200 LYS A CA 1
ATOM 1602 C C . LYS A 1 200 ? 6.731 5.663 -12.275 1.00 97.38 200 LYS A C 1
ATOM 1604 O O . LYS A 1 200 ? 7.846 5.269 -11.963 1.00 97.38 200 LYS A O 1
ATOM 1609 N N . ALA A 1 201 ? 6.003 6.440 -11.468 1.00 96.62 201 ALA A N 1
ATOM 1610 C CA . ALA A 1 201 ? 6.507 6.966 -10.198 1.00 96.62 201 ALA A CA 1
ATOM 1611 C C . ALA A 1 201 ? 6.956 5.866 -9.216 1.00 96.62 201 ALA A C 1
ATOM 1613 O O . ALA A 1 201 ? 7.971 6.027 -8.538 1.00 96.62 201 ALA A O 1
ATOM 1614 N N . GLY A 1 202 ? 6.240 4.738 -9.154 1.00 96.12 202 GLY A N 1
ATOM 1615 C CA . GLY A 1 202 ? 6.635 3.587 -8.338 1.00 96.12 202 GLY A CA 1
ATOM 1616 C C . GLY A 1 202 ? 7.967 2.964 -8.775 1.00 96.12 202 GLY A C 1
ATOM 1617 O O . GLY A 1 202 ? 8.824 2.701 -7.932 1.00 96.12 202 GLY A O 1
ATOM 1618 N N . PHE A 1 203 ? 8.171 2.777 -10.082 1.00 96.00 203 PHE A N 1
ATOM 1619 C CA . PHE A 1 203 ? 9.425 2.239 -10.628 1.00 96.00 203 PHE A CA 1
ATOM 1620 C C . PHE A 1 203 ? 10.569 3.261 -10.617 1.00 96.00 203 PHE A C 1
ATOM 1622 O O . PHE A 1 203 ? 11.707 2.899 -10.328 1.00 96.00 203 PHE A O 1
ATOM 1629 N N . SER A 1 204 ? 10.283 4.547 -10.821 1.00 94.31 204 SER A N 1
ATOM 1630 C CA . SER A 1 204 ? 11.260 5.617 -10.616 1.00 94.31 204 SER A CA 1
ATOM 1631 C C . SER A 1 204 ? 11.755 5.636 -9.168 1.00 94.31 204 SER A C 1
ATOM 1633 O O . SER A 1 204 ? 12.953 5.761 -8.939 1.00 94.31 204 SER A O 1
ATOM 1635 N N . ALA A 1 205 ? 10.869 5.451 -8.182 1.00 93.06 205 ALA A N 1
ATOM 1636 C CA . ALA A 1 205 ? 11.269 5.373 -6.777 1.00 93.06 205 ALA A CA 1
ATOM 1637 C C . ALA A 1 205 ? 12.199 4.187 -6.489 1.00 93.06 205 ALA A C 1
ATOM 1639 O O . ALA A 1 205 ? 13.133 4.354 -5.705 1.00 93.06 205 ALA A O 1
ATOM 1640 N N . LEU A 1 206 ? 11.966 3.025 -7.119 1.00 91.25 206 LEU A N 1
ATOM 1641 C CA . LEU A 1 206 ? 12.883 1.882 -7.039 1.00 91.25 206 LEU A CA 1
ATOM 1642 C C . LEU A 1 206 ? 14.272 2.268 -7.542 1.00 91.25 206 LEU A C 1
ATOM 1644 O O . LEU A 1 206 ? 15.244 2.094 -6.816 1.00 91.25 206 LEU A O 1
ATOM 1648 N N . TYR A 1 207 ? 14.344 2.824 -8.750 1.00 90.25 207 TYR A N 1
ATOM 1649 C CA . TYR A 1 207 ? 15.602 3.213 -9.374 1.00 90.25 207 TYR A CA 1
ATOM 1650 C C . TYR A 1 207 ? 16.369 4.254 -8.543 1.00 90.25 207 TYR A C 1
ATOM 1652 O O . TYR A 1 207 ? 17.486 3.994 -8.102 1.00 90.25 207 TYR A O 1
ATOM 1660 N N . TYR A 1 208 ? 15.757 5.404 -8.241 1.00 88.56 208 TYR A N 1
ATOM 1661 C CA . TYR A 1 208 ? 16.450 6.507 -7.561 1.00 88.56 208 TYR A CA 1
ATOM 1662 C C . TYR A 1 208 ? 16.878 6.190 -6.124 1.00 88.56 208 TYR A C 1
ATOM 1664 O O . TYR A 1 208 ? 17.741 6.870 -5.573 1.00 88.56 208 TYR A O 1
ATOM 1672 N N . ASN A 1 209 ? 16.279 5.178 -5.492 1.00 88.75 209 ASN A N 1
ATOM 1673 C CA . ASN A 1 209 ? 16.599 4.792 -4.118 1.00 88.75 209 ASN A CA 1
ATOM 1674 C C . ASN A 1 209 ? 17.280 3.424 -4.033 1.00 88.75 209 ASN A C 1
ATOM 1676 O O . ASN A 1 209 ? 17.454 2.908 -2.927 1.00 88.75 209 ASN A O 1
ATOM 1680 N N . TRP A 1 210 ? 17.684 2.845 -5.166 1.00 85.19 210 TRP A N 1
ATOM 1681 C CA . TRP A 1 210 ? 18.203 1.481 -5.224 1.00 85.19 210 TRP A CA 1
ATOM 1682 C C . TRP A 1 210 ? 19.410 1.257 -4.312 1.00 85.19 210 TRP A C 1
ATOM 1684 O O . TRP A 1 210 ? 19.503 0.233 -3.644 1.00 85.19 210 TRP A O 1
ATOM 1694 N N . GLN A 1 211 ? 20.283 2.260 -4.197 1.00 82.19 211 GLN A N 1
ATOM 1695 C CA . GLN A 1 211 ? 21.460 2.258 -3.318 1.00 82.19 211 GLN A CA 1
ATOM 1696 C C . GLN A 1 211 ? 21.157 1.977 -1.836 1.00 82.19 211 GLN A C 1
ATOM 1698 O O . GLN A 1 211 ? 22.023 1.513 -1.104 1.00 82.19 211 GLN A O 1
ATOM 1703 N N . PHE A 1 212 ? 19.928 2.238 -1.379 1.00 84.50 212 PHE A N 1
ATOM 1704 C CA . PHE A 1 212 ? 19.513 1.963 -0.004 1.00 84.50 212 PHE A CA 1
ATOM 1705 C C . PHE A 1 212 ? 18.946 0.547 0.172 1.00 84.50 212 PHE A C 1
ATOM 1707 O O . PHE A 1 212 ? 18.621 0.155 1.288 1.00 84.50 212 PHE A O 1
ATOM 1714 N N . MET A 1 213 ? 18.787 -0.239 -0.894 1.00 80.25 213 MET A N 1
ATOM 1715 C CA . MET A 1 213 ? 18.401 -1.643 -0.780 1.00 80.25 213 MET A CA 1
ATOM 1716 C C . MET A 1 213 ? 19.643 -2.489 -0.499 1.00 80.25 213 MET A C 1
ATOM 1718 O O . MET A 1 213 ? 20.400 -2.822 -1.401 1.00 80.25 213 MET A O 1
ATOM 1722 N N . GLU A 1 214 ? 19.829 -2.878 0.763 1.00 62.28 214 GLU A N 1
ATOM 1723 C CA . GLU A 1 214 ? 21.062 -3.512 1.261 1.00 62.28 214 GLU A CA 1
ATOM 1724 C C . GLU A 1 214 ? 21.396 -4.855 0.574 1.00 62.28 214 GLU A C 1
ATOM 1726 O O . GLU A 1 214 ? 22.529 -5.321 0.666 1.00 62.28 214 GLU A O 1
ATOM 1731 N N . ARG A 1 215 ? 20.432 -5.488 -0.125 1.00 64.81 215 ARG A N 1
ATOM 1732 C CA . ARG A 1 215 ? 20.588 -6.769 -0.849 1.00 64.81 215 ARG A CA 1
ATOM 1733 C C . ARG A 1 215 ? 19.604 -6.922 -2.016 1.00 64.81 215 ARG A C 1
ATOM 1735 O O . ARG A 1 215 ? 18.614 -7.648 -1.885 1.00 64.81 215 ARG A O 1
ATOM 1742 N N . PRO A 1 216 ? 19.857 -6.273 -3.159 1.00 56.50 216 PRO A N 1
ATOM 1743 C CA . PRO A 1 216 ? 18.880 -6.215 -4.235 1.00 56.50 216 PRO A CA 1
ATOM 1744 C C . PRO A 1 216 ? 18.537 -7.595 -4.820 1.00 56.50 216 PRO A C 1
ATOM 1746 O O . PRO A 1 216 ? 17.366 -7.883 -5.040 1.00 56.50 216 PRO A O 1
ATOM 1749 N N . GLY A 1 217 ? 19.520 -8.499 -4.912 1.00 57.66 217 GLY A N 1
ATOM 1750 C CA . GLY A 1 217 ? 19.396 -9.844 -5.492 1.00 57.66 217 GLY A CA 1
ATOM 1751 C C . GLY A 1 217 ? 18.404 -10.814 -4.842 1.00 57.66 217 GLY A C 1
ATOM 1752 O O . GLY A 1 217 ? 18.094 -11.839 -5.426 1.00 57.66 217 GLY A O 1
ATOM 1753 N N . TYR A 1 218 ? 17.870 -10.534 -3.651 1.00 65.88 218 TYR A N 1
ATOM 1754 C CA . TYR A 1 218 ? 17.014 -11.487 -2.924 1.00 65.88 218 TYR A CA 1
ATOM 1755 C C . TYR A 1 218 ? 15.517 -11.257 -3.148 1.00 65.88 218 TYR A C 1
ATOM 1757 O O . TYR A 1 218 ? 14.698 -11.708 -2.349 1.00 65.88 218 TYR A O 1
ATOM 1765 N N . ALA A 1 219 ? 15.142 -10.542 -4.210 1.00 67.00 219 ALA A N 1
ATOM 1766 C CA . ALA A 1 219 ? 13.741 -10.291 -4.529 1.00 67.00 219 ALA A CA 1
ATOM 1767 C C . ALA A 1 219 ? 12.952 -11.579 -4.838 1.00 67.00 219 ALA A C 1
ATOM 1769 O O . ALA A 1 219 ? 11.742 -11.592 -4.619 1.00 67.00 219 ALA A O 1
ATOM 1770 N N . GLY A 1 220 ? 13.610 -12.649 -5.306 1.00 76.44 220 GLY A N 1
ATOM 1771 C CA . GLY A 1 220 ? 12.946 -13.895 -5.710 1.00 76.44 220 GLY A CA 1
ATOM 1772 C C . GLY A 1 220 ? 11.805 -13.635 -6.701 1.00 76.44 220 GLY A C 1
ATOM 1773 O O . GLY A 1 220 ? 11.883 -12.721 -7.522 1.00 76.44 220 GLY A O 1
ATOM 1774 N N . ASP A 1 221 ? 10.695 -14.361 -6.561 1.00 83.00 221 ASP A N 1
ATOM 1775 C CA . ASP A 1 221 ? 9.537 -14.244 -7.463 1.00 83.00 221 ASP A CA 1
ATOM 1776 C C . ASP A 1 221 ? 8.758 -12.919 -7.336 1.00 83.00 221 ASP A C 1
ATOM 1778 O O . ASP A 1 221 ? 7.925 -12.585 -8.184 1.00 83.00 221 ASP A O 1
ATOM 1782 N N . TYR A 1 222 ? 9.021 -12.113 -6.300 1.00 88.19 222 TYR A N 1
ATOM 1783 C CA . TYR A 1 222 ? 8.275 -10.876 -6.053 1.00 88.19 222 TYR A CA 1
ATOM 1784 C C . TYR A 1 222 ? 8.521 -9.819 -7.129 1.00 88.19 222 TYR A C 1
ATOM 1786 O O . TYR A 1 222 ? 7.589 -9.104 -7.513 1.00 88.19 222 TYR A O 1
ATOM 1794 N N . ALA A 1 223 ? 9.750 -9.729 -7.635 1.00 88.06 223 ALA A N 1
ATOM 1795 C CA . ALA A 1 223 ? 10.091 -8.809 -8.710 1.00 88.06 223 ALA A CA 1
ATOM 1796 C C . ALA A 1 223 ? 9.371 -9.173 -10.026 1.00 88.06 223 ALA A C 1
ATOM 1798 O O . ALA A 1 223 ? 8.627 -8.324 -10.531 1.00 88.06 223 ALA A O 1
ATOM 1799 N N . PRO A 1 224 ? 9.458 -10.423 -10.533 1.00 87.88 224 PRO A N 1
ATOM 1800 C CA . PRO A 1 224 ? 8.665 -10.865 -11.676 1.00 87.88 224 PRO A CA 1
ATOM 1801 C C . PRO A 1 224 ? 7.160 -10.623 -11.516 1.00 87.88 224 PRO A C 1
ATOM 1803 O O . PRO A 1 224 ? 6.514 -10.110 -12.429 1.00 87.88 224 PRO A O 1
ATOM 1806 N N . PHE A 1 225 ? 6.581 -10.920 -10.347 1.00 91.19 225 PHE A N 1
ATOM 1807 C CA . PHE A 1 225 ? 5.155 -10.671 -10.115 1.00 91.19 225 PHE A CA 1
ATOM 1808 C C . PHE A 1 225 ? 4.790 -9.189 -10.161 1.00 91.19 225 PHE A C 1
ATOM 1810 O O . PHE A 1 225 ? 3.711 -8.843 -10.639 1.00 91.19 225 PHE A O 1
ATOM 1817 N N . THR A 1 226 ? 5.675 -8.313 -9.692 1.00 94.38 226 THR A N 1
ATOM 1818 C CA . THR A 1 226 ? 5.474 -6.862 -9.759 1.00 94.38 226 THR A CA 1
ATOM 1819 C C . THR A 1 226 ? 5.525 -6.369 -11.205 1.00 94.38 226 THR A C 1
ATOM 1821 O O . THR A 1 226 ? 4.643 -5.619 -11.625 1.00 94.38 226 THR A O 1
ATOM 1824 N N . LEU A 1 227 ? 6.491 -6.847 -11.994 1.00 93.88 227 LEU A N 1
ATOM 1825 C CA . LEU A 1 227 ? 6.628 -6.507 -13.414 1.00 93.88 227 LEU A CA 1
ATOM 1826 C C . LEU A 1 227 ? 5.438 -6.996 -14.248 1.00 93.88 227 LEU A C 1
ATOM 1828 O O . LEU A 1 227 ? 4.938 -6.245 -15.077 1.00 93.88 227 LEU A O 1
ATOM 1832 N N . ARG A 1 228 ? 4.879 -8.178 -13.961 1.00 93.88 228 ARG A N 1
ATOM 1833 C CA . ARG A 1 228 ? 3.630 -8.634 -14.606 1.00 93.88 228 ARG A CA 1
ATOM 1834 C C . ARG A 1 228 ? 2.445 -7.706 -14.333 1.00 93.88 228 ARG A C 1
ATOM 1836 O O . ARG A 1 228 ? 1.586 -7.540 -15.193 1.00 93.88 228 ARG A O 1
ATOM 1843 N N . ARG A 1 229 ? 2.366 -7.089 -13.147 1.00 96.69 229 ARG A N 1
ATOM 1844 C CA . ARG A 1 229 ? 1.327 -6.077 -12.874 1.00 96.69 229 ARG A CA 1
ATOM 1845 C C . ARG A 1 229 ? 1.575 -4.799 -13.654 1.00 96.69 229 ARG A C 1
ATOM 1847 O O . ARG A 1 229 ? 0.622 -4.241 -14.187 1.00 96.69 229 ARG A O 1
ATOM 1854 N N . LEU A 1 230 ? 2.833 -4.383 -13.782 1.00 97.44 230 LEU A N 1
ATOM 1855 C CA . LEU A 1 230 ? 3.185 -3.276 -14.660 1.00 97.44 230 LEU A CA 1
ATOM 1856 C C . LEU A 1 230 ? 2.805 -3.565 -16.119 1.00 97.44 230 LEU A C 1
ATOM 1858 O O . LEU A 1 230 ? 2.213 -2.699 -16.748 1.00 97.44 230 LEU A O 1
ATOM 1862 N N . GLU A 1 231 ? 3.074 -4.763 -16.643 1.00 96.62 231 GLU A N 1
ATOM 1863 C CA . GLU A 1 231 ? 2.685 -5.147 -18.009 1.00 96.62 231 GLU A CA 1
ATOM 1864 C C . GLU A 1 231 ? 1.188 -4.960 -18.265 1.00 96.62 231 GLU A C 1
ATOM 1866 O O . GLU A 1 231 ? 0.810 -4.485 -19.331 1.00 96.62 231 GLU A O 1
ATOM 1871 N N . ILE A 1 232 ? 0.333 -5.302 -17.296 1.00 97.19 232 ILE A N 1
ATOM 1872 C CA . ILE A 1 232 ? -1.119 -5.092 -17.401 1.00 97.19 232 ILE A CA 1
ATOM 1873 C C . ILE A 1 232 ? -1.433 -3.599 -17.549 1.00 97.19 232 ILE A C 1
ATOM 1875 O O . ILE A 1 232 ? -2.173 -3.222 -18.457 1.00 97.19 232 ILE A O 1
ATOM 1879 N N . VAL A 1 233 ? -0.839 -2.751 -16.698 1.00 97.88 233 VAL A N 1
ATOM 1880 C CA . VAL A 1 233 ? -0.999 -1.289 -16.783 1.00 97.88 233 VAL A CA 1
ATOM 1881 C C . VAL A 1 233 ? -0.522 -0.794 -18.147 1.00 97.88 233 VAL A C 1
ATOM 1883 O O . VAL A 1 233 ? -1.265 -0.115 -18.844 1.00 97.88 233 VAL A O 1
ATOM 1886 N N . LEU A 1 234 ? 0.684 -1.183 -18.562 1.00 97.88 234 LEU A N 1
ATOM 1887 C CA . LEU A 1 234 ? 1.295 -0.764 -19.820 1.00 97.88 234 LEU A CA 1
ATOM 1888 C C . LEU A 1 234 ? 0.478 -1.189 -21.047 1.00 97.88 234 LEU A C 1
ATOM 1890 O O . LEU A 1 234 ? 0.301 -0.383 -21.956 1.00 97.88 234 LEU A O 1
ATOM 1894 N N . LYS A 1 235 ? -0.071 -2.412 -21.069 1.00 97.50 235 LYS A N 1
ATOM 1895 C CA . LYS A 1 235 ? -0.946 -2.890 -22.155 1.00 97.50 235 LYS A CA 1
ATOM 1896 C C . LYS A 1 235 ? -2.193 -2.022 -22.273 1.00 97.50 235 LYS A C 1
ATOM 1898 O O . LYS A 1 235 ? -2.559 -1.644 -23.381 1.00 97.50 235 LYS A O 1
ATOM 1903 N N . ALA A 1 236 ? -2.813 -1.696 -21.141 1.00 97.38 236 ALA A N 1
ATOM 1904 C CA . ALA A 1 236 ? -4.025 -0.890 -21.110 1.00 97.38 236 ALA A CA 1
ATOM 1905 C C . ALA A 1 236 ? -3.772 0.556 -21.563 1.00 97.38 236 ALA A C 1
ATOM 1907 O O . ALA A 1 236 ? -4.552 1.091 -22.342 1.00 97.38 236 ALA A O 1
ATOM 1908 N N . VAL A 1 237 ? -2.668 1.177 -21.140 1.00 97.50 237 VAL A N 1
ATOM 1909 C CA . VAL A 1 237 ? -2.397 2.600 -21.425 1.00 97.50 237 VAL A CA 1
ATOM 1910 C C . VAL A 1 237 ? -1.660 2.838 -22.744 1.00 97.50 237 VAL A C 1
ATOM 1912 O O . VAL A 1 237 ? -1.602 3.972 -23.201 1.00 97.50 237 VAL A O 1
ATOM 1915 N N . ARG A 1 238 ? -1.113 1.797 -23.390 1.00 97.25 238 ARG A N 1
ATOM 1916 C CA . ARG A 1 238 ? -0.257 1.917 -24.587 1.00 97.25 238 ARG A CA 1
ATOM 1917 C C . ARG A 1 238 ? -0.813 2.853 -25.662 1.00 97.25 238 ARG A C 1
ATOM 1919 O O . ARG A 1 238 ? -0.058 3.613 -26.251 1.00 97.25 238 ARG A O 1
ATOM 1926 N N . HIS A 1 239 ? -2.111 2.764 -25.936 1.00 97.00 239 HIS A N 1
ATOM 1927 C CA . HIS A 1 239 ? -2.768 3.502 -27.015 1.00 97.00 239 HIS A CA 1
ATOM 1928 C C . HIS A 1 239 ? -2.874 5.015 -26.761 1.00 97.00 239 HIS A C 1
ATOM 1930 O O . HIS A 1 239 ? -3.123 5.757 -27.706 1.00 97.00 239 HIS A O 1
ATOM 1936 N N . VAL A 1 240 ? -2.676 5.469 -25.517 1.00 97.38 240 VAL A N 1
ATOM 1937 C CA . VAL A 1 240 ? -2.702 6.895 -25.145 1.00 97.38 240 VAL A CA 1
ATOM 1938 C C . VAL A 1 240 ? -1.320 7.480 -24.847 1.00 97.38 240 VAL A C 1
ATOM 1940 O O . VAL A 1 240 ? -1.226 8.673 -24.571 1.00 97.38 240 VAL A O 1
ATOM 1943 N N . LEU A 1 241 ? -0.251 6.677 -24.880 1.00 97.31 241 LEU A N 1
ATOM 1944 C CA . LEU A 1 241 ? 1.096 7.165 -24.579 1.00 97.31 241 LEU A CA 1
ATOM 1945 C C . LEU A 1 241 ? 1.679 7.954 -25.754 1.00 97.31 241 LEU A C 1
ATOM 1947 O O . LEU A 1 241 ? 1.639 7.503 -26.901 1.00 97.31 241 LEU A O 1
ATOM 1951 N N . SER A 1 242 ? 2.293 9.099 -25.455 1.00 97.06 242 SER A N 1
ATOM 1952 C CA . SER A 1 242 ? 3.138 9.795 -26.423 1.00 97.06 242 SER A CA 1
ATOM 1953 C C . SER A 1 242 ? 4.468 9.057 -26.621 1.00 97.06 242 SER A C 1
ATOM 1955 O O . SER A 1 242 ? 4.883 8.241 -25.794 1.00 97.06 242 SER A O 1
ATOM 1957 N N . GLN A 1 243 ? 5.186 9.363 -27.706 1.00 94.88 243 GLN A N 1
ATOM 1958 C CA . GLN A 1 243 ? 6.528 8.808 -27.913 1.00 94.88 243 GLN A CA 1
ATOM 1959 C C . GLN A 1 243 ? 7.489 9.203 -26.781 1.00 94.88 243 GLN A C 1
ATOM 1961 O O . GLN A 1 243 ? 8.345 8.407 -26.402 1.00 94.88 243 GLN A O 1
ATOM 1966 N N . GLU A 1 244 ? 7.339 10.410 -26.232 1.00 94.62 244 GLU A N 1
ATOM 1967 C CA . GLU A 1 244 ? 8.122 10.886 -25.091 1.00 94.62 244 GLU A CA 1
ATOM 1968 C C . GLU A 1 244 ? 7.836 10.045 -23.839 1.00 94.62 244 GLU A C 1
ATOM 1970 O O . GLU A 1 244 ? 8.770 9.497 -23.258 1.00 94.62 244 GLU A O 1
ATOM 1975 N N . ASP A 1 245 ? 6.559 9.828 -23.498 1.00 96.00 245 ASP A N 1
ATOM 1976 C CA . ASP A 1 245 ? 6.158 8.982 -22.364 1.00 96.00 245 ASP A CA 1
ATOM 1977 C C . ASP A 1 245 ? 6.723 7.558 -22.483 1.00 96.00 245 ASP A C 1
ATOM 1979 O O . ASP A 1 245 ? 7.198 6.977 -21.500 1.00 96.00 245 ASP A O 1
ATOM 1983 N N . ILE A 1 246 ? 6.679 6.989 -23.695 1.00 96.19 246 ILE A N 1
ATOM 1984 C CA . ILE A 1 246 ? 7.238 5.666 -23.980 1.00 96.19 246 ILE A CA 1
ATOM 1985 C C . ILE A 1 246 ? 8.741 5.672 -23.697 1.00 96.19 246 ILE A C 1
ATOM 1987 O O . ILE A 1 246 ? 9.212 4.828 -22.937 1.00 96.19 246 ILE A O 1
ATOM 1991 N N . GLU A 1 247 ? 9.501 6.605 -24.271 1.00 93.75 247 GLU A N 1
ATOM 1992 C CA . GLU A 1 247 ? 10.957 6.646 -24.093 1.00 93.75 247 GLU A CA 1
ATOM 1993 C C . GLU A 1 247 ? 11.363 6.863 -22.634 1.00 93.75 247 GLU A C 1
ATOM 1995 O O . GLU A 1 247 ? 12.276 6.189 -22.152 1.00 93.75 247 GLU A O 1
ATOM 2000 N N . GLU A 1 248 ? 10.659 7.731 -21.907 1.00 92.88 248 GLU A N 1
ATOM 2001 C CA . GLU A 1 248 ? 10.890 7.945 -20.481 1.00 92.88 248 GLU A CA 1
ATOM 2002 C C . GLU A 1 248 ? 10.628 6.679 -19.659 1.00 92.88 248 GLU A C 1
ATOM 2004 O O . GLU A 1 248 ? 11.413 6.338 -18.771 1.00 92.88 248 GLU A O 1
ATOM 2009 N N . MET A 1 249 ? 9.532 5.966 -19.934 1.00 96.25 249 MET A N 1
ATOM 2010 C CA . MET A 1 249 ? 9.221 4.724 -19.230 1.00 96.25 249 MET A CA 1
ATOM 2011 C C . MET A 1 249 ? 10.244 3.635 -19.541 1.00 96.25 249 MET A C 1
ATOM 2013 O O . MET A 1 249 ? 10.685 2.936 -18.627 1.00 96.25 249 MET A O 1
ATOM 2017 N N . VAL A 1 250 ? 10.651 3.497 -20.807 1.00 94.94 250 VAL A N 1
ATOM 2018 C CA . VAL A 1 250 ? 11.692 2.536 -21.177 1.00 94.94 250 VAL A CA 1
ATOM 2019 C C . VAL A 1 250 ? 13.003 2.881 -20.475 1.00 94.94 250 VAL A C 1
ATOM 2021 O O . VAL A 1 250 ? 13.594 1.992 -19.874 1.00 94.94 250 VAL A O 1
ATOM 2024 N N . ALA A 1 251 ? 13.402 4.155 -20.428 1.00 91.56 251 ALA A N 1
ATOM 2025 C CA . ALA A 1 251 ? 14.600 4.572 -19.703 1.00 91.56 251 ALA A CA 1
ATOM 2026 C C . ALA A 1 251 ? 14.528 4.244 -18.200 1.00 91.56 251 ALA A C 1
ATOM 2028 O O . ALA A 1 251 ? 15.517 3.808 -17.613 1.00 91.56 251 ALA A O 1
ATOM 2029 N N . VAL A 1 252 ? 13.367 4.409 -17.553 1.00 93.06 252 VAL A N 1
ATOM 2030 C CA . VAL A 1 252 ? 13.177 3.981 -16.153 1.00 93.06 252 VAL A CA 1
ATOM 2031 C C . VAL A 1 252 ? 13.355 2.468 -16.016 1.00 93.06 252 VAL A C 1
ATOM 2033 O O . VAL A 1 252 ? 14.035 2.017 -15.098 1.00 93.06 252 VAL A O 1
ATOM 2036 N N . LEU A 1 253 ? 12.763 1.677 -16.911 1.00 93.50 253 LEU A N 1
ATOM 2037 C CA . LEU A 1 253 ? 12.835 0.217 -16.852 1.00 93.50 253 LEU A CA 1
ATOM 2038 C C . LEU A 1 253 ? 14.232 -0.327 -17.142 1.00 93.50 253 LEU A C 1
ATOM 2040 O O . LEU A 1 253 ? 14.656 -1.259 -16.468 1.00 93.50 253 LEU A O 1
ATOM 2044 N N . GLU A 1 254 ? 14.963 0.275 -18.073 1.00 90.62 254 GLU A N 1
ATOM 2045 C CA . GLU A 1 254 ? 16.368 -0.046 -18.335 1.00 90.62 254 GLU A CA 1
ATOM 2046 C C . GLU A 1 254 ? 17.228 0.209 -17.104 1.00 90.62 254 GLU A C 1
ATOM 2048 O O . GLU A 1 254 ? 17.993 -0.652 -16.685 1.00 90.62 254 GLU A O 1
ATOM 2053 N N . ASN A 1 255 ? 17.033 1.352 -16.452 1.00 87.94 255 ASN A N 1
ATOM 2054 C CA . ASN A 1 255 ? 17.734 1.666 -15.216 1.00 87.94 255 ASN A CA 1
ATOM 2055 C C . ASN A 1 255 ? 17.391 0.684 -14.085 1.00 87.94 255 ASN A C 1
ATOM 2057 O O . ASN A 1 255 ? 18.277 0.223 -13.368 1.00 87.94 255 ASN A O 1
ATOM 2061 N N . VAL A 1 256 ? 16.118 0.299 -13.954 1.00 88.75 256 VAL A N 1
ATOM 2062 C CA . VAL A 1 256 ? 15.709 -0.760 -13.020 1.00 88.75 256 VAL A CA 1
ATOM 2063 C C . VAL A 1 256 ? 16.364 -2.099 -13.384 1.00 88.75 256 VAL A C 1
ATOM 2065 O O . VAL A 1 256 ? 16.811 -2.798 -12.479 1.00 88.75 256 VAL A O 1
ATOM 2068 N N . ASN A 1 257 ? 16.479 -2.441 -14.671 1.00 87.19 257 ASN A N 1
ATOM 2069 C CA . ASN A 1 257 ? 17.153 -3.654 -15.149 1.00 87.19 257 ASN A CA 1
ATOM 2070 C C . ASN A 1 257 ? 18.634 -3.670 -14.759 1.00 87.19 257 ASN A C 1
ATOM 2072 O O . ASN A 1 257 ? 19.094 -4.638 -14.157 1.00 87.19 257 ASN A O 1
ATOM 2076 N N . VAL A 1 258 ? 19.349 -2.570 -15.011 1.00 83.81 258 VAL A N 1
ATOM 2077 C CA . VAL A 1 258 ? 20.758 -2.399 -14.625 1.00 83.81 258 VAL A CA 1
ATOM 2078 C C . VAL A 1 258 ? 20.926 -2.554 -13.114 1.00 83.81 258 VAL A C 1
ATOM 2080 O O . VAL A 1 258 ? 21.787 -3.301 -12.654 1.00 83.81 258 VAL A O 1
ATOM 2083 N N . CYS A 1 259 ? 20.066 -1.902 -12.330 1.00 80.44 259 CYS A N 1
ATOM 2084 C CA . CYS A 1 259 ? 20.080 -1.985 -10.874 1.00 80.44 259 CYS A CA 1
ATOM 2085 C C . CYS A 1 259 ? 19.796 -3.405 -10.349 1.00 80.44 259 CYS A C 1
ATOM 2087 O O . CYS A 1 259 ? 20.438 -3.866 -9.400 1.00 80.44 259 CYS A O 1
ATOM 2089 N N . MET A 1 260 ? 18.836 -4.104 -10.953 1.00 78.69 260 MET A N 1
ATOM 2090 C CA . MET A 1 260 ? 18.471 -5.476 -10.597 1.00 78.69 260 MET A CA 1
ATOM 2091 C C . MET A 1 260 ? 19.563 -6.486 -10.954 1.00 78.69 260 MET A C 1
ATOM 2093 O O . MET A 1 260 ? 19.729 -7.475 -10.226 1.00 78.69 260 MET A O 1
ATOM 2097 N N . GLY A 1 261 ? 20.306 -6.214 -12.030 1.00 69.44 261 GLY A N 1
ATOM 2098 C CA . GLY A 1 261 ? 21.329 -7.084 -12.591 1.00 69.44 261 GLY A CA 1
ATOM 2099 C C . GLY A 1 261 ? 20.826 -8.507 -12.854 1.00 69.44 261 GLY A C 1
ATOM 2100 O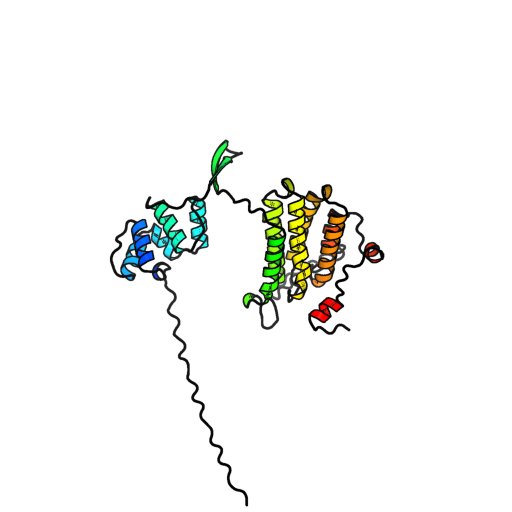 O . GLY A 1 261 ? 19.635 -8.821 -12.757 1.00 69.44 261 GLY A O 1
ATOM 2101 N N . ASP A 1 262 ? 21.765 -9.422 -13.087 1.00 57.69 262 ASP A N 1
ATOM 2102 C CA . ASP A 1 262 ? 21.461 -10.853 -13.200 1.00 57.69 262 ASP A CA 1
ATOM 2103 C C . ASP A 1 262 ? 20.958 -11.468 -11.879 1.00 57.69 262 ASP A C 1
ATOM 2105 O O . ASP A 1 262 ? 20.389 -12.560 -11.874 1.00 57.69 262 ASP A O 1
ATOM 2109 N N . TYR A 1 263 ? 21.129 -10.773 -10.751 1.00 53.00 263 TYR A N 1
ATOM 2110 C CA . TYR A 1 263 ? 20.838 -11.291 -9.415 1.00 53.00 263 TYR A CA 1
ATOM 2111 C C . TYR A 1 263 ? 19.344 -11.396 -9.094 1.00 53.00 263 TYR A C 1
ATOM 2113 O O . TYR A 1 263 ? 18.968 -12.255 -8.306 1.00 53.00 263 TYR A O 1
ATOM 2121 N N . CYS A 1 264 ? 18.486 -10.547 -9.670 1.00 51.41 264 CYS A N 1
ATOM 2122 C CA . CYS A 1 264 ? 17.043 -10.567 -9.377 1.00 51.41 264 CYS A CA 1
ATOM 2123 C C . CYS A 1 264 ? 16.207 -11.229 -10.476 1.00 51.41 264 CYS A C 1
ATOM 2125 O O . CYS A 1 264 ? 15.099 -11.687 -10.207 1.00 51.41 264 CYS A O 1
ATOM 2127 N N . VAL A 1 265 ? 16.701 -11.216 -11.717 1.00 50.06 265 VAL A N 1
ATOM 2128 C CA . VAL A 1 265 ? 15.915 -11.574 -12.910 1.00 50.06 265 VAL A CA 1
ATOM 2129 C C . VAL A 1 265 ? 16.185 -13.015 -13.353 1.00 50.06 265 VAL A C 1
ATOM 2131 O O . VAL A 1 265 ? 15.311 -13.644 -13.940 1.00 50.06 265 VAL A O 1
ATOM 2134 N N . ASN A 1 266 ? 17.347 -13.579 -12.998 1.00 48.00 266 ASN A N 1
ATOM 2135 C CA . ASN A 1 266 ? 17.752 -14.923 -13.425 1.00 48.00 266 ASN A CA 1
ATOM 2136 C C . ASN A 1 266 ? 17.592 -16.010 -12.357 1.00 48.00 266 ASN A C 1
ATOM 2138 O O . ASN A 1 266 ? 18.003 -17.148 -12.586 1.00 48.00 266 ASN A O 1
ATOM 2142 N N . MET A 1 267 ? 17.003 -15.706 -11.197 1.00 46.31 267 MET A N 1
ATOM 2143 C CA . MET A 1 267 ? 16.821 -16.706 -10.146 1.00 46.31 267 MET A CA 1
ATOM 2144 C C . MET A 1 267 ? 15.568 -17.554 -10.372 1.00 46.31 267 MET A C 1
ATOM 2146 O O . MET A 1 267 ? 14.639 -17.540 -9.578 1.00 46.31 267 MET A O 1
ATOM 2150 N N . SER A 1 268 ? 15.603 -18.393 -11.407 1.00 42.28 268 SER A N 1
ATOM 2151 C CA . SER A 1 268 ? 15.025 -19.736 -11.287 1.00 42.28 268 SER A CA 1
ATOM 2152 C C . SER A 1 268 ? 15.988 -20.589 -10.452 1.0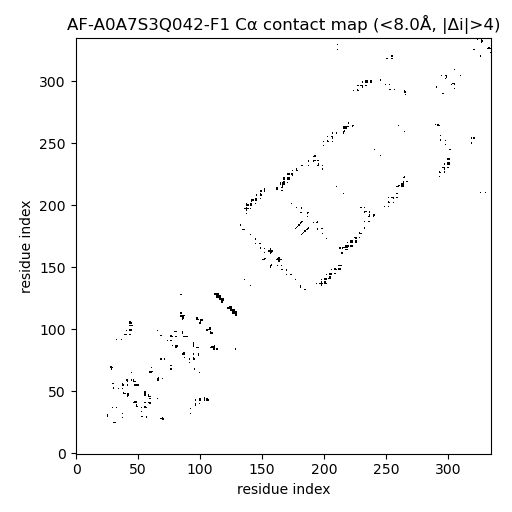0 42.28 268 SER A C 1
ATOM 2154 O O . SER A 1 268 ? 16.562 -21.548 -10.958 1.00 42.28 268 SER A O 1
ATOM 2156 N N . TYR A 1 269 ? 16.274 -20.198 -9.203 1.00 42.56 269 TYR A N 1
ATOM 2157 C CA . TYR A 1 269 ? 16.995 -21.107 -8.316 1.00 42.56 269 TYR A CA 1
ATOM 2158 C C . TYR A 1 269 ? 15.993 -22.150 -7.828 1.00 42.56 269 TYR A C 1
ATOM 2160 O O . TYR A 1 269 ? 14.963 -21.763 -7.265 1.00 42.56 269 TYR A O 1
ATOM 2168 N N . PRO A 1 270 ? 16.273 -23.455 -7.981 1.00 38.88 270 PRO A N 1
ATOM 2169 C CA . PRO A 1 270 ? 15.608 -24.434 -7.146 1.00 38.88 270 PRO A CA 1
ATOM 2170 C C . PRO A 1 270 ? 15.928 -24.045 -5.705 1.00 38.88 270 PRO A C 1
ATOM 2172 O O . PRO A 1 270 ? 17.090 -23.874 -5.327 1.00 38.88 270 PRO A O 1
ATOM 2175 N N . ILE A 1 271 ? 14.887 -23.817 -4.913 1.00 42.16 271 ILE A N 1
ATOM 2176 C CA . ILE A 1 271 ? 15.015 -23.552 -3.489 1.00 42.16 271 ILE A CA 1
ATOM 2177 C C . ILE A 1 271 ? 15.682 -24.791 -2.886 1.00 42.16 271 ILE A C 1
ATOM 2179 O O . ILE A 1 271 ? 15.023 -25.792 -2.612 1.00 42.16 271 ILE A O 1
ATOM 2183 N N . VAL A 1 272 ? 16.998 -24.736 -2.676 1.00 38.50 272 VAL A N 1
ATOM 2184 C CA . VAL A 1 272 ? 17.695 -25.699 -1.826 1.00 38.50 272 VAL A CA 1
ATOM 2185 C C . VAL A 1 272 ? 17.322 -25.332 -0.396 1.00 38.50 272 VAL A C 1
ATOM 2187 O O . VAL A 1 272 ? 18.027 -24.602 0.299 1.00 38.50 272 VAL A O 1
ATOM 2190 N N . MET A 1 273 ? 16.156 -25.804 0.041 1.00 38.94 273 MET A N 1
ATOM 2191 C CA . MET A 1 273 ? 15.889 -25.939 1.462 1.00 38.94 273 MET A CA 1
ATOM 2192 C C . MET A 1 273 ? 16.848 -27.010 1.976 1.00 38.94 273 MET A C 1
ATOM 2194 O O . MET A 1 273 ? 16.648 -28.200 1.747 1.00 38.94 273 MET A O 1
ATOM 2198 N N . GLN A 1 274 ? 17.920 -26.590 2.648 1.00 39.09 274 GLN A N 1
ATOM 2199 C CA . GLN A 1 274 ? 18.700 -27.486 3.493 1.00 39.09 274 GLN A CA 1
ATOM 2200 C C . GLN A 1 274 ? 17.806 -27.939 4.653 1.00 39.09 274 GLN A C 1
ATOM 2202 O O . GLN A 1 274 ? 17.718 -27.293 5.694 1.00 39.09 274 GLN A O 1
ATOM 2207 N N . GLY A 1 275 ? 17.094 -29.037 4.428 1.00 39.16 275 GLY A N 1
ATOM 2208 C CA . GLY A 1 275 ? 16.252 -29.703 5.404 1.00 39.16 275 GLY A CA 1
ATOM 2209 C C . GLY A 1 275 ? 16.000 -31.134 4.955 1.00 39.16 275 GLY A C 1
ATOM 2210 O O . GLY A 1 275 ? 15.039 -31.377 4.244 1.00 39.16 275 GLY A O 1
ATOM 2211 N N . ASN A 1 276 ? 16.915 -32.032 5.332 1.00 43.88 276 ASN A N 1
ATOM 2212 C CA . ASN A 1 276 ? 16.852 -33.504 5.379 1.00 43.88 276 ASN A CA 1
ATOM 2213 C C . ASN A 1 276 ? 15.591 -34.208 4.826 1.00 43.88 276 ASN A C 1
ATOM 2215 O O . ASN A 1 276 ? 14.936 -34.963 5.542 1.00 43.88 276 ASN A O 1
ATOM 2219 N N . ALA A 1 277 ? 15.282 -34.035 3.546 1.00 43.47 277 ALA A N 1
ATOM 2220 C CA . ALA A 1 277 ? 14.334 -34.872 2.829 1.00 43.47 277 ALA A CA 1
ATOM 2221 C C . ALA A 1 277 ? 14.840 -35.037 1.396 1.00 43.47 277 ALA A C 1
ATOM 2223 O O . ALA A 1 277 ? 14.930 -34.072 0.637 1.00 43.47 277 ALA A O 1
ATOM 2224 N N . SER A 1 278 ? 15.230 -36.263 1.054 1.00 43.09 278 SER A N 1
ATOM 2225 C CA . SER A 1 278 ? 15.653 -36.656 -0.285 1.00 43.09 278 SER A CA 1
ATOM 2226 C C . SER A 1 278 ? 14.458 -36.597 -1.234 1.00 43.09 278 SER A C 1
ATOM 2228 O O . SER A 1 278 ? 13.742 -37.580 -1.405 1.00 43.09 278 SER A O 1
ATOM 2230 N N . TRP A 1 279 ? 14.242 -35.441 -1.847 1.00 35.62 279 TRP A N 1
ATOM 2231 C CA . TRP A 1 279 ? 13.403 -35.318 -3.030 1.00 35.62 279 TRP A CA 1
ATOM 2232 C C . TRP A 1 279 ? 14.329 -35.285 -4.240 1.00 35.62 279 TRP A C 1
ATOM 2234 O O . TRP A 1 279 ? 15.119 -34.355 -4.407 1.00 35.62 279 TRP A O 1
ATOM 2244 N N . GLN A 1 280 ? 14.279 -36.343 -5.048 1.00 39.69 280 GLN A N 1
ATOM 2245 C CA . GLN A 1 280 ? 14.928 -36.371 -6.352 1.00 39.69 280 GLN A CA 1
ATOM 2246 C C . GLN A 1 280 ? 14.245 -35.325 -7.240 1.00 39.69 280 GLN A C 1
ATOM 2248 O O . GLN A 1 280 ? 13.048 -35.408 -7.502 1.00 39.69 280 GLN A O 1
ATOM 2253 N N . TYR A 1 281 ? 15.003 -34.309 -7.645 1.00 38.38 281 TYR A N 1
ATOM 2254 C CA . TYR A 1 281 ? 14.577 -33.326 -8.633 1.00 38.38 281 TYR A CA 1
ATOM 2255 C C . TYR A 1 281 ? 14.733 -33.942 -10.025 1.00 38.38 281 TYR A C 1
ATOM 2257 O O . TYR A 1 281 ? 15.853 -34.223 -10.453 1.00 38.38 281 TYR A O 1
ATOM 2265 N N . GLU A 1 282 ? 13.627 -34.126 -10.743 1.00 37.59 282 GLU A N 1
ATOM 2266 C CA . GLU A 1 282 ? 13.670 -34.295 -12.194 1.00 37.59 282 GLU A CA 1
ATOM 2267 C C . GLU A 1 282 ? 14.134 -32.968 -12.807 1.00 37.59 282 GLU A C 1
ATOM 2269 O O . GLU A 1 282 ? 13.563 -31.904 -12.550 1.00 37.59 282 GLU A O 1
ATOM 2274 N N . GLY A 1 283 ? 15.243 -33.017 -13.546 1.00 36.03 283 GLY A N 1
ATOM 2275 C CA . GLY A 1 283 ? 15.874 -31.844 -14.134 1.00 36.03 283 GLY A CA 1
ATOM 2276 C C . GLY A 1 283 ? 14.931 -31.138 -15.102 1.00 36.03 283 GLY A C 1
ATOM 2277 O O . GLY A 1 283 ? 14.673 -31.635 -16.195 1.00 36.03 283 GLY A O 1
ATOM 2278 N N . PHE A 1 284 ? 14.455 -29.954 -14.722 1.00 40.22 284 PHE A N 1
ATOM 2279 C CA . PHE A 1 284 ? 13.890 -29.017 -15.683 1.00 40.22 284 PHE A CA 1
ATOM 2280 C C . PHE A 1 284 ? 15.013 -28.551 -16.615 1.00 40.22 284 PHE A C 1
ATOM 2282 O O . PHE A 1 284 ? 16.031 -28.023 -16.164 1.00 40.22 284 PHE A O 1
ATOM 2289 N N . ASP A 1 285 ? 14.831 -28.769 -17.915 1.00 39.97 285 ASP A N 1
ATOM 2290 C CA . ASP A 1 285 ? 15.755 -28.340 -18.960 1.00 39.97 285 ASP A CA 1
ATOM 2291 C C . ASP A 1 285 ? 15.909 -26.805 -18.927 1.00 39.97 285 ASP A C 1
ATOM 2293 O O . ASP A 1 285 ? 15.025 -26.047 -19.331 1.00 39.97 285 ASP A O 1
ATOM 2297 N N . HIS A 1 286 ? 17.042 -26.329 -18.403 1.00 45.47 286 HIS A N 1
ATOM 2298 C CA . HIS A 1 286 ? 17.385 -24.909 -18.251 1.00 45.47 286 HIS A CA 1
ATOM 2299 C C . HIS A 1 286 ? 17.647 -24.180 -19.587 1.00 45.47 286 HIS A C 1
ATOM 2301 O O . HIS A 1 286 ? 18.128 -23.045 -19.584 1.00 45.47 286 HIS A O 1
ATOM 2307 N N . LYS A 1 287 ? 17.335 -24.795 -20.735 1.00 41.91 287 LYS A N 1
ATOM 2308 C CA . LYS A 1 287 ? 17.431 -24.177 -22.068 1.00 41.91 287 LYS A CA 1
ATOM 2309 C C . LYS A 1 287 ? 16.238 -23.304 -22.460 1.00 41.91 287 LYS A C 1
ATOM 2311 O O . LYS A 1 287 ? 16.218 -22.803 -23.583 1.00 41.91 287 LYS A O 1
ATOM 2316 N N . ALA A 1 288 ? 15.268 -23.078 -21.573 1.00 46.72 288 ALA A N 1
ATOM 2317 C CA . ALA A 1 288 ? 14.286 -22.022 -21.791 1.00 46.72 288 ALA A CA 1
ATOM 2318 C C . ALA A 1 288 ? 15.028 -20.681 -21.905 1.00 46.72 288 ALA A C 1
ATOM 2320 O O . ALA A 1 288 ? 15.689 -20.243 -20.961 1.00 46.72 288 ALA A O 1
ATOM 2321 N N . GLU A 1 289 ? 14.962 -20.070 -23.089 1.00 50.97 289 GLU A N 1
ATOM 2322 C CA . GLU A 1 289 ? 15.505 -18.749 -23.383 1.00 50.97 289 GLU A CA 1
ATOM 2323 C C . GLU A 1 289 ? 15.144 -17.814 -22.223 1.00 50.97 289 GLU A C 1
ATOM 2325 O O . GLU A 1 289 ? 13.969 -17.661 -21.890 1.00 50.97 289 GLU A O 1
ATOM 2330 N N . LYS A 1 290 ? 16.155 -17.280 -21.527 1.00 59.56 290 LYS A N 1
ATOM 2331 C CA . LYS A 1 290 ? 15.965 -16.410 -20.362 1.00 59.56 290 LYS A CA 1
ATOM 2332 C C . LYS A 1 290 ? 15.219 -15.158 -20.813 1.00 59.56 290 LYS A C 1
ATOM 2334 O O . LYS A 1 290 ? 15.831 -14.171 -21.218 1.00 59.56 290 LYS A O 1
ATOM 2339 N N . ILE A 1 291 ? 13.890 -15.195 -20.777 1.00 62.81 291 ILE A N 1
ATOM 2340 C CA . ILE A 1 291 ? 13.071 -14.030 -21.082 1.00 62.81 291 ILE A CA 1
ATOM 2341 C C . ILE A 1 291 ? 13.280 -13.059 -19.929 1.00 62.81 291 ILE A C 1
ATOM 2343 O O . ILE A 1 291 ? 12.711 -13.217 -18.848 1.00 62.81 291 ILE A O 1
ATOM 2347 N N . ASN A 1 292 ? 14.112 -12.047 -20.166 1.00 82.19 292 ASN A N 1
ATOM 2348 C CA . ASN A 1 292 ? 14.218 -10.917 -19.265 1.00 82.19 292 ASN A CA 1
ATOM 2349 C C . ASN A 1 292 ? 12.829 -10.264 -19.178 1.00 82.19 292 ASN A C 1
ATOM 2351 O O . ASN A 1 292 ? 12.334 -9.664 -20.137 1.00 82.19 292 ASN A O 1
ATOM 2355 N N . ILE A 1 293 ? 12.176 -10.417 -18.028 1.00 85.06 293 ILE A N 1
ATOM 2356 C CA . ILE A 1 293 ? 10.801 -9.960 -17.831 1.00 85.06 293 ILE A CA 1
ATOM 2357 C C . ILE A 1 293 ? 10.675 -8.431 -17.908 1.00 85.06 293 ILE A C 1
ATOM 2359 O O . ILE A 1 293 ? 9.608 -7.915 -18.230 1.00 85.06 293 ILE A O 1
ATOM 2363 N N . ILE A 1 294 ? 11.771 -7.694 -17.703 1.00 90.00 294 ILE A N 1
ATOM 2364 C CA . ILE A 1 294 ? 11.799 -6.249 -17.932 1.00 90.00 294 ILE A CA 1
ATOM 2365 C C . ILE A 1 294 ? 11.746 -5.955 -19.431 1.00 90.00 294 ILE A C 1
ATOM 2367 O O . ILE A 1 294 ? 10.970 -5.099 -19.848 1.00 90.00 294 ILE A O 1
ATOM 2371 N N . HIS A 1 295 ? 12.476 -6.703 -20.264 1.00 91.56 295 HIS A N 1
ATOM 2372 C CA . HIS A 1 295 ? 12.381 -6.562 -21.722 1.00 91.56 295 HIS A CA 1
ATOM 2373 C C . HIS A 1 295 ? 10.992 -6.94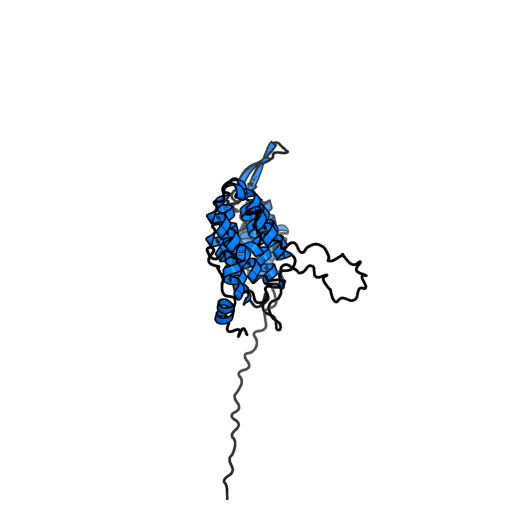0 -22.236 1.00 91.56 295 HIS A C 1
ATOM 2375 O O . HIS A 1 295 ? 10.488 -6.289 -23.148 1.00 91.56 295 HIS A O 1
ATOM 2381 N N . SER A 1 296 ? 10.346 -7.944 -21.632 1.00 91.44 296 SER A N 1
ATOM 2382 C CA . SER A 1 296 ? 8.935 -8.252 -21.901 1.00 91.44 296 SER A CA 1
ATOM 2383 C C . SER A 1 296 ? 8.044 -7.035 -21.622 1.00 91.44 296 SER A C 1
ATOM 2385 O O . SER A 1 296 ? 7.309 -6.597 -22.509 1.00 91.44 296 SER A O 1
ATOM 2387 N N . ALA A 1 297 ? 8.189 -6.410 -20.448 1.00 94.38 297 ALA A N 1
ATOM 2388 C CA . ALA A 1 297 ? 7.440 -5.209 -20.091 1.00 94.38 297 ALA A CA 1
ATOM 2389 C C . ALA A 1 297 ? 7.724 -4.012 -21.009 1.00 94.38 297 ALA A C 1
ATOM 2391 O O . ALA A 1 297 ? 6.794 -3.314 -21.407 1.00 94.38 297 ALA A O 1
ATOM 2392 N N . ILE A 1 298 ? 8.977 -3.799 -21.408 1.00 95.69 298 ILE A N 1
ATOM 2393 C CA . ILE A 1 298 ? 9.346 -2.759 -22.373 1.00 95.69 298 ILE A CA 1
ATOM 2394 C C . ILE A 1 298 ? 8.686 -3.025 -23.734 1.00 95.69 298 ILE A C 1
ATOM 2396 O O . ILE A 1 298 ? 8.087 -2.122 -24.322 1.00 95.69 298 ILE A O 1
ATOM 2400 N N . ARG A 1 299 ? 8.727 -4.271 -24.222 1.00 95.94 299 ARG A N 1
ATOM 2401 C CA . ARG A 1 299 ? 8.148 -4.660 -25.518 1.00 95.94 299 ARG A CA 1
ATOM 2402 C C . ARG A 1 299 ? 6.633 -4.503 -25.586 1.00 95.94 299 ARG A C 1
ATOM 2404 O O . ARG A 1 299 ? 6.093 -4.387 -26.684 1.00 95.94 299 ARG A O 1
ATOM 2411 N N . VAL A 1 300 ? 5.942 -4.430 -24.445 1.00 96.88 300 VAL A N 1
ATOM 2412 C CA . VAL A 1 300 ? 4.518 -4.069 -24.411 1.00 96.88 300 VAL A CA 1
ATOM 2413 C C . VAL A 1 300 ? 4.281 -2.700 -25.053 1.00 96.88 300 VAL A C 1
ATOM 2415 O O . VAL A 1 300 ? 3.363 -2.572 -25.863 1.00 96.88 300 VAL A O 1
ATOM 2418 N N . ILE A 1 301 ? 5.096 -1.696 -24.712 1.00 96.38 301 ILE A N 1
ATOM 2419 C CA . ILE A 1 301 ? 4.946 -0.311 -25.193 1.00 96.38 301 ILE A CA 1
ATOM 2420 C C . ILE A 1 301 ? 5.860 0.020 -26.374 1.00 96.38 301 ILE A C 1
ATOM 2422 O O . ILE A 1 301 ? 5.538 0.903 -27.161 1.00 96.38 301 ILE A O 1
ATOM 2426 N N . MET A 1 302 ? 6.952 -0.726 -26.548 1.00 96.25 302 MET A N 1
ATOM 2427 C CA . MET A 1 302 ? 7.897 -0.581 -27.655 1.00 96.25 302 MET A CA 1
ATOM 2428 C C . MET A 1 302 ? 8.215 -1.959 -28.263 1.00 96.25 302 MET A C 1
ATOM 2430 O O . MET A 1 302 ? 9.254 -2.540 -27.956 1.00 96.25 302 MET A O 1
ATOM 2434 N N . PRO A 1 303 ? 7.354 -2.520 -29.134 1.00 96.06 303 PRO A N 1
ATOM 2435 C CA . PRO A 1 303 ? 7.526 -3.887 -29.645 1.00 96.06 303 PRO A CA 1
ATOM 2436 C C . PRO A 1 303 ? 8.842 -4.132 -30.387 1.00 96.06 303 PRO A C 1
ATOM 2438 O O . PRO A 1 303 ? 9.373 -5.236 -30.351 1.00 96.06 303 PRO A O 1
ATOM 2441 N N . SER A 1 304 ? 9.385 -3.097 -31.032 1.00 94.06 304 SER A N 1
ATOM 2442 C CA . SER A 1 304 ? 10.668 -3.139 -31.738 1.00 94.06 304 SER A CA 1
ATOM 2443 C C . SER A 1 304 ? 11.884 -2.987 -30.817 1.00 94.06 304 SER A C 1
ATOM 2445 O O . SER A 1 304 ? 12.989 -2.774 -31.312 1.00 94.06 304 SER A O 1
ATOM 2447 N N . TYR A 1 305 ? 11.694 -3.018 -29.494 1.00 93.38 305 TYR A N 1
ATOM 2448 C CA . TYR A 1 305 ? 12.776 -2.850 -28.534 1.00 93.38 305 TYR A CA 1
ATOM 2449 C C . TYR A 1 305 ? 13.807 -3.977 -28.641 1.00 93.38 305 TYR A C 1
ATOM 2451 O O . TYR A 1 305 ? 13.501 -5.165 -28.472 1.00 93.38 305 TYR A O 1
ATOM 2459 N N . ASP A 1 306 ? 15.045 -3.555 -28.866 1.00 90.38 306 ASP A N 1
ATOM 2460 C CA . ASP A 1 306 ? 16.242 -4.376 -28.961 1.00 90.38 306 ASP A CA 1
ATOM 2461 C C . ASP A 1 306 ? 17.358 -3.645 -28.205 1.00 90.38 306 ASP A C 1
ATOM 2463 O O . ASP A 1 306 ? 17.834 -2.598 -28.651 1.00 90.38 306 ASP A O 1
ATOM 2467 N N . GLU A 1 307 ? 17.729 -4.181 -27.041 1.00 86.62 307 GLU A N 1
ATOM 2468 C CA . GLU A 1 307 ? 18.741 -3.622 -26.133 1.00 86.62 307 GLU A CA 1
ATOM 2469 C C . GLU A 1 307 ? 20.062 -3.352 -26.870 1.00 86.62 307 GLU A C 1
ATOM 2471 O O . GLU A 1 307 ? 20.590 -2.242 -26.824 1.00 86.62 307 GLU A O 1
ATOM 2476 N N . LYS A 1 308 ? 20.525 -4.311 -27.686 1.00 86.50 308 LYS A N 1
ATOM 2477 C CA . LYS A 1 308 ? 21.796 -4.204 -28.421 1.00 86.50 308 LYS A CA 1
ATOM 2478 C C . LYS A 1 308 ? 21.792 -3.054 -29.422 1.00 86.50 308 LYS A C 1
ATOM 2480 O O . LYS A 1 308 ? 22.810 -2.401 -29.626 1.00 86.50 308 LYS A O 1
ATOM 2485 N N . LYS A 1 309 ? 20.652 -2.807 -30.076 1.00 86.06 309 LYS A N 1
ATOM 2486 C CA . LYS A 1 309 ? 20.511 -1.685 -31.018 1.00 86.06 309 LYS A CA 1
ATOM 2487 C C . LYS A 1 309 ? 20.380 -0.354 -30.290 1.00 86.06 309 LYS A C 1
ATOM 2489 O O . LYS A 1 309 ? 20.788 0.676 -30.827 1.00 86.06 309 LYS A O 1
ATOM 2494 N N . ARG A 1 310 ? 19.817 -0.360 -29.083 1.00 79.62 310 ARG A N 1
ATOM 2495 C CA . ARG A 1 310 ? 19.551 0.850 -28.308 1.00 79.62 310 ARG A CA 1
ATOM 2496 C C . ARG A 1 310 ? 20.827 1.500 -27.778 1.00 79.62 310 ARG A C 1
ATOM 2498 O O . ARG A 1 310 ? 20.951 2.715 -27.922 1.00 79.62 310 ARG A O 1
ATOM 2505 N N . ASP A 1 311 ? 21.792 0.707 -27.315 1.00 69.31 311 ASP A N 1
ATOM 2506 C CA . ASP A 1 311 ? 23.094 1.194 -26.822 1.00 69.31 311 ASP A CA 1
ATOM 2507 C C . ASP A 1 311 ? 23.944 1.883 -27.901 1.00 69.31 311 ASP A C 1
ATOM 2509 O O . ASP A 1 311 ? 24.786 2.730 -27.615 1.00 69.31 311 ASP A O 1
ATOM 2513 N N . THR A 1 312 ? 23.708 1.571 -29.176 1.00 66.06 312 THR A N 1
ATOM 2514 C CA . THR A 1 312 ? 24.493 2.131 -30.289 1.00 66.06 312 THR A CA 1
ATOM 2515 C C . THR A 1 312 ? 24.027 3.511 -30.762 1.00 66.06 312 THR A C 1
ATOM 2517 O O . THR A 1 312 ? 24.609 4.057 -31.698 1.00 66.06 312 THR A O 1
ATOM 2520 N N . ASN A 1 313 ? 22.988 4.103 -30.156 1.00 65.88 313 ASN A N 1
ATOM 2521 C CA . ASN A 1 313 ? 22.424 5.377 -30.608 1.00 65.88 313 ASN A CA 1
ATOM 2522 C C . ASN A 1 313 ? 22.996 6.586 -29.830 1.00 65.88 313 ASN A C 1
ATOM 2524 O O . ASN A 1 313 ? 22.477 6.923 -28.765 1.00 65.88 313 ASN A O 1
ATOM 2528 N N . PRO A 1 314 ? 23.971 7.338 -30.382 1.00 55.47 314 PRO A N 1
ATOM 2529 C CA . PRO A 1 314 ? 24.638 8.439 -29.676 1.00 55.47 314 PRO A CA 1
ATOM 2530 C C . PRO A 1 314 ? 23.727 9.639 -29.377 1.00 55.47 314 PRO A C 1
ATOM 2532 O O . PRO A 1 314 ? 24.054 10.467 -28.529 1.00 55.47 314 PRO A O 1
ATOM 2535 N N . LYS A 1 315 ? 22.578 9.764 -30.061 1.00 60.47 315 LYS A N 1
ATOM 2536 C CA . LYS A 1 315 ? 21.608 10.848 -29.813 1.00 60.47 315 LYS A CA 1
ATOM 2537 C C . LYS A 1 315 ? 20.735 10.583 -28.592 1.00 60.47 315 LYS A C 1
ATOM 2539 O O . LYS A 1 315 ? 20.161 11.516 -28.034 1.00 60.47 315 LYS A O 1
ATOM 2544 N N . ARG A 1 316 ? 20.636 9.327 -28.164 1.00 59.06 316 ARG A N 1
ATOM 2545 C CA . ARG A 1 316 ? 19.955 8.953 -26.931 1.00 59.06 316 ARG A CA 1
ATOM 2546 C C . ARG A 1 316 ? 21.005 9.014 -25.837 1.00 59.06 316 ARG A C 1
ATOM 2548 O O . ARG A 1 316 ? 21.623 8.008 -25.519 1.00 59.06 316 ARG A O 1
ATOM 2555 N N . LYS A 1 317 ? 21.269 10.232 -25.337 1.00 47.78 317 LYS A N 1
ATOM 2556 C CA . LYS A 1 317 ? 22.133 10.455 -24.169 1.00 47.78 317 LYS A CA 1
ATOM 2557 C C . LYS A 1 317 ? 21.738 9.430 -23.121 1.00 47.78 317 LYS A C 1
ATOM 2559 O O . LYS A 1 317 ? 20.636 9.503 -22.581 1.00 47.78 317 LYS A O 1
ATOM 2564 N N . HIS A 1 318 ? 22.630 8.480 -22.880 1.00 47.28 318 HIS A N 1
ATOM 2565 C CA . HIS A 1 318 ? 22.494 7.552 -21.787 1.00 47.28 318 HIS A CA 1
ATOM 2566 C C . HIS A 1 318 ? 22.129 8.358 -20.534 1.00 47.28 318 HIS A C 1
ATOM 2568 O O . HIS A 1 318 ? 22.910 9.197 -20.079 1.00 47.28 318 HIS A O 1
ATOM 2574 N N . LEU A 1 319 ? 20.990 8.042 -19.918 1.00 46.22 319 LEU A N 1
ATOM 2575 C CA . LEU A 1 319 ? 20.899 8.067 -18.461 1.00 46.22 319 LEU A CA 1
ATOM 2576 C C . LEU A 1 319 ? 21.790 6.928 -17.946 1.00 46.22 319 LEU A C 1
ATOM 2578 O O . LEU A 1 319 ? 21.328 6.028 -17.263 1.00 46.22 319 LEU A O 1
ATOM 2582 N N . ASN A 1 320 ? 23.076 6.949 -18.304 1.00 46.66 320 ASN A N 1
ATOM 2583 C CA . ASN A 1 320 ? 24.094 6.246 -17.565 1.00 46.66 320 ASN A CA 1
ATOM 2584 C C . ASN A 1 320 ? 24.132 7.049 -16.273 1.00 46.66 320 ASN A C 1
ATOM 2586 O O . ASN A 1 320 ? 24.861 8.034 -16.157 1.00 46.66 320 ASN A O 1
ATOM 2590 N N . CYS A 1 321 ? 23.319 6.652 -15.292 1.00 47.94 321 CYS A N 1
ATOM 2591 C CA . CYS A 1 321 ? 23.866 6.641 -13.955 1.00 47.94 321 CYS A CA 1
ATOM 2592 C C . CYS A 1 321 ? 25.119 5.789 -14.087 1.00 47.94 321 CYS A C 1
ATOM 2594 O O . CYS A 1 321 ? 25.062 4.565 -14.183 1.00 47.94 321 CYS A O 1
ATOM 2596 N N . ASP A 1 322 ? 26.246 6.468 -14.263 1.00 50.22 322 ASP A N 1
ATOM 2597 C CA . ASP A 1 322 ? 27.537 5.834 -14.247 1.00 50.22 322 ASP A CA 1
ATOM 2598 C C . ASP A 1 322 ? 27.509 4.967 -12.987 1.00 50.22 322 ASP A C 1
ATOM 2600 O O . ASP A 1 322 ? 27.296 5.479 -11.882 1.00 50.22 322 ASP A O 1
ATOM 2604 N N . MET A 1 323 ? 27.596 3.644 -13.127 1.00 50.50 323 MET A N 1
ATOM 2605 C CA . MET A 1 323 ? 27.705 2.781 -11.953 1.00 50.50 323 MET A CA 1
ATOM 2606 C C . MET A 1 323 ? 28.898 3.235 -11.100 1.00 50.50 323 MET A C 1
ATOM 2608 O O . MET A 1 323 ? 28.878 3.041 -9.889 1.00 50.50 323 MET A O 1
ATOM 2612 N N . ARG A 1 324 ? 29.865 3.963 -11.691 1.00 46.06 324 ARG A N 1
ATOM 2613 C CA . ARG A 1 324 ? 30.901 4.723 -10.979 1.00 46.06 324 ARG A CA 1
ATOM 2614 C C . ARG A 1 324 ? 30.363 5.874 -10.133 1.00 46.06 324 ARG A C 1
ATOM 2616 O O . ARG A 1 324 ? 30.863 6.070 -9.038 1.00 46.06 324 ARG A O 1
ATOM 2623 N N . GLY A 1 325 ? 29.353 6.616 -10.580 1.00 51.53 325 GLY A N 1
ATOM 2624 C CA . GLY A 1 325 ? 28.679 7.647 -9.786 1.00 51.53 325 GLY A CA 1
ATOM 2625 C C . GLY A 1 325 ? 27.952 7.056 -8.576 1.00 51.53 325 GLY A C 1
ATOM 2626 O O . GLY A 1 325 ? 28.069 7.578 -7.471 1.00 51.53 325 GLY A O 1
ATOM 2627 N N . LEU A 1 326 ? 27.277 5.916 -8.749 1.00 50.88 326 LEU A N 1
ATOM 2628 C CA . LEU A 1 326 ? 26.663 5.171 -7.642 1.00 50.88 326 LEU A CA 1
ATOM 2629 C C . LEU A 1 326 ? 27.707 4.510 -6.721 1.00 50.88 326 LEU A C 1
ATOM 2631 O O . LEU A 1 326 ? 27.532 4.527 -5.506 1.00 50.88 326 LEU A O 1
ATOM 2635 N N . ALA A 1 327 ? 28.809 3.976 -7.252 1.00 51.97 327 ALA A N 1
ATOM 2636 C CA . ALA A 1 327 ? 29.908 3.420 -6.457 1.00 51.97 327 ALA A CA 1
ATOM 2637 C C . ALA A 1 327 ? 30.651 4.510 -5.660 1.00 51.97 327 ALA A C 1
ATOM 2639 O O . ALA A 1 327 ? 30.905 4.334 -4.468 1.00 51.97 327 ALA A O 1
ATOM 2640 N N . ALA A 1 328 ? 30.901 5.671 -6.275 1.00 47.31 328 ALA A N 1
ATOM 2641 C CA . ALA A 1 328 ? 31.520 6.835 -5.643 1.00 47.31 328 ALA A CA 1
ATOM 2642 C C . ALA A 1 328 ? 30.634 7.448 -4.548 1.00 47.31 328 ALA A C 1
ATOM 2644 O O . ALA A 1 328 ? 31.133 7.766 -3.471 1.00 47.31 328 ALA A O 1
ATOM 2645 N N . MET A 1 329 ? 29.317 7.553 -4.769 1.00 45.31 329 MET A N 1
ATOM 2646 C CA . MET A 1 329 ? 28.376 8.026 -3.742 1.00 45.31 329 MET A CA 1
ATOM 2647 C C . MET A 1 329 ? 28.263 7.075 -2.540 1.00 45.31 329 MET A C 1
ATOM 2649 O O . MET A 1 329 ? 27.906 7.519 -1.451 1.00 45.31 329 MET A O 1
ATOM 2653 N N . ASN A 1 330 ? 28.590 5.791 -2.715 1.00 51.78 330 ASN A N 1
ATOM 2654 C CA . ASN A 1 330 ? 28.536 4.778 -1.659 1.00 51.78 330 ASN A CA 1
ATOM 2655 C C . ASN A 1 330 ? 29.917 4.395 -1.097 1.00 51.78 330 ASN A C 1
ATOM 2657 O O . ASN A 1 330 ? 30.011 3.462 -0.302 1.00 51.78 330 ASN A O 1
ATOM 2661 N N . GLY A 1 331 ? 30.989 5.097 -1.487 1.00 41.03 331 GLY A N 1
ATOM 2662 C CA . GLY A 1 331 ? 32.343 4.845 -0.983 1.00 41.03 331 GLY A CA 1
ATOM 2663 C C . GLY A 1 331 ? 32.896 3.456 -1.320 1.00 41.03 331 GLY A C 1
ATOM 2664 O O . GLY A 1 331 ? 33.793 2.976 -0.630 1.00 41.03 331 GLY A O 1
ATOM 2665 N N . ILE A 1 332 ? 32.360 2.797 -2.351 1.00 43.03 332 ILE A N 1
ATOM 2666 C CA . ILE A 1 332 ? 32.831 1.488 -2.804 1.00 43.03 332 ILE A CA 1
ATOM 2667 C C . ILE A 1 332 ? 33.898 1.738 -3.878 1.00 43.03 332 ILE A C 1
ATOM 2669 O O . ILE A 1 332 ? 33.551 2.242 -4.949 1.00 43.03 332 ILE A O 1
ATOM 2673 N N . PRO A 1 333 ? 35.183 1.416 -3.634 1.00 34.41 333 PRO A N 1
ATOM 2674 C CA . PRO A 1 333 ? 36.192 1.484 -4.680 1.00 34.41 333 PRO A CA 1
ATOM 2675 C C . PRO A 1 333 ? 35.850 0.448 -5.755 1.00 34.41 333 PRO A C 1
ATOM 2677 O O . PRO A 1 333 ? 35.781 -0.751 -5.485 1.00 34.41 333 PRO A O 1
ATOM 2680 N N . TYR A 1 334 ? 35.587 0.934 -6.963 1.00 35.81 334 TYR A N 1
ATOM 2681 C CA . TYR A 1 334 ? 35.357 0.124 -8.155 1.00 35.81 334 TYR A CA 1
ATOM 2682 C C . TYR A 1 334 ? 36.682 0.067 -8.941 1.00 35.81 334 TYR A C 1
ATOM 2684 O O . TYR A 1 334 ? 37.274 1.136 -9.119 1.00 35.81 334 TYR A O 1
ATOM 2692 N N . PRO A 1 335 ? 37.189 -1.114 -9.345 1.00 42.19 335 PRO A N 1
ATOM 2693 C CA . PRO A 1 335 ? 38.397 -1.217 -10.168 1.00 42.19 335 PRO A CA 1
ATOM 2694 C C . PRO A 1 335 ? 38.217 -0.640 -11.579 1.00 42.19 335 PRO A C 1
ATOM 2696 O O . PRO A 1 335 ? 37.072 -0.639 -12.098 1.00 42.19 335 PRO A O 1
#

Radius of gyration: 29.5 Å; Cα contacts (8 Å, |Δi|>4): 344; chains: 1; bounding box: 100×48×77 Å

Secondary structure (DSSP, 8-state):
--------------------PPPPPPSSGGGGS-HHHHHHHHHHTT----S-HHHHHHHHHTSHHHHHHTT--HHHHHHHHHHTTB---S-HHHHHHHHHHHHHT-S---BPPEEEEE-TTT--EEEEE--------HHHHHHHHHHHHHGGGSGGG--TTS-SSHHHHHHHHHHHHHIIIIIITTHHHH-HHHHHHHHHHHHHHHHHTGGG-S-GGGGTTHHHHHHHHHHHHHHHHGGG--HHHHHHHHHHHHHHHHHHHHHHHS--------SS---PPP---TTS----HHHHHHHHH-TT--HHHHTT-TTS------HHHHHHHTT----